Protein AF-A0A2G9RME3-F1 (afdb_monomer)

Nearest PDB structures (foldseek):
  4xib-assembly1_A  TM=1.002E+00  e=2.557E-41  Homo sapiens
  4xi6-assembly1_A  TM=1.002E+00  e=4.841E-41  Homo sapiens
  3dkm-assembly1_A  TM=9.065E-01  e=6.353E-05  Homo sapiens
  6ww3-assembly2_B  TM=9.507E-01  e=3.840E-04  Homo sapiens
  6ww4-assembly2_A  TM=9.466E-01  e=7.706E-04  Homo sapiens

Radius of gyration: 18.18 Å; Cα contacts (8 Å, |Δi|>4): 547; chains: 1; bounding box: 39×45×50 Å

Solvent-accessible surface area (backbone atoms only — not comparable to full-atom values): 11795 Å² total; per-residue (Å²): 137,82,80,82,76,82,79,76,73,80,79,84,55,40,4,20,29,28,29,76,24,90,60,55,80,67,86,54,68,56,72,38,94,39,21,31,25,21,27,41,45,66,86,46,92,43,33,34,31,32,39,21,23,68,59,46,68,51,76,42,42,64,48,104,45,38,33,55,37,82,74,41,36,22,18,45,41,44,52,36,78,98,38,50,13,76,82,82,60,43,67,48,26,51,17,38,39,36,32,41,71,80,48,87,94,38,34,29,29,51,68,43,54,78,62,65,52,71,68,44,76,50,31,31,26,44,26,66,48,83,88,46,74,73,43,81,45,77,25,59,71,82,49,91,82,80,68,79,42,53,83,42,62,72,27,46,29,28,72,23,92,58,55,84,64,84,55,61,51,74,40,93,81,34,46,27,34,27,68,40,70,35,52,72,39,96,66,18,38,70,4,16,36,34,32,44,22,77,85,72,37,68,53,77,37,38,46,10,40,83,18,32,35,25,52,17,30,69,128

Secondary structure (DSSP, 8-state):
-------------TT-EEEE-TT--STTTTSSTTB-EEEEEEEETTEEEEEETTS-EEEEE-SSS--EEEEE-GGGT-EETT---TTT--SSEES-EEEESSSTT-EE-HHHHHTT-S-TTS-EEEE-STTSPPEE---GGGS-----BSSSTT-EEEE-TT--STTTTSSTT--EEEEEEE-SBTTBTT-EEEEEETTS-EEEEEBSGGG-B-EEE--

Mean predicted aligned error: 4.52 Å

pLDDT: mean 94.1, std 12.73, range [30.0, 98.94]

InterPro domains:
  IPR000433 Zinc finger, ZZ-type [PF00569] (79-122)
  IPR000433 Zinc finger, ZZ-type [PS01357] (85-112)
  IPR000433 Zinc finger, ZZ-type [PS50135] (80-132)
  IPR000433 Zinc finger, ZZ-type [SM00291] (79-124)
  IPR010606 Mib-herc2 [PF06701] (15-71)
  IPR010606 Mib-herc2 [PF06701] (154-213)
  IPR010606 Mib-herc2 [PS51416] (6-74)
  IPR010606 Mib-herc2 [PS51416] (143-219)
  IPR037252 Mib/herc2 domain superfamily [SSF159034] (10-73)
  IPR037252 Mib/herc2 domain superfamily [SSF159034] (145-213)
  IPR042056 E3 ubiquitin-protein ligase MIB1/2, zinc finger, ZZ-type [cd02339] (83-127)
  IPR043145 Zinc finger, ZZ-type superfamily [G3DSA:3.30.60.90] (76-128)

Structure (mmCIF, N/CA/C/O backbone):
data_AF-A0A2G9RME3-F1
#
_entry.id   AF-A0A2G9RME3-F1
#
loop_
_atom_site.group_PDB
_atom_site.id
_atom_site.type_symbol
_atom_site.label_atom_id
_atom_site.label_alt_id
_atom_site.label_comp_id
_atom_site.label_asym_id
_atom_site.label_entity_id
_atom_site.label_seq_id
_atom_site.pdbx_PDB_ins_code
_atom_site.Cartn_x
_atom_site.Cartn_y
_atom_site.Cartn_z
_atom_site.occupancy
_atom_site.B_iso_or_equiv
_atom_site.auth_seq_id
_atom_site.auth_comp_id
_atom_site.auth_asym_id
_atom_site.auth_atom_id
_atom_site.pdbx_PDB_model_num
ATOM 1 N N . MET A 1 1 ? -9.800 32.422 27.719 1.00 33.59 1 MET A N 1
ATOM 2 C CA . MET A 1 1 ? -9.803 30.958 27.512 1.00 33.59 1 MET A CA 1
ATOM 3 C C . MET A 1 1 ? -9.856 30.693 26.014 1.00 33.59 1 MET A C 1
ATOM 5 O O . MET A 1 1 ? -10.938 30.653 25.446 1.00 33.59 1 MET A O 1
ATOM 9 N N . SER A 1 2 ? -8.704 30.634 25.346 1.00 30.00 2 SER A N 1
ATOM 10 C CA . SER A 1 2 ? -8.629 30.288 23.923 1.00 30.00 2 SER A CA 1
ATOM 11 C C . SER A 1 2 ? -8.527 28.770 23.795 1.00 30.00 2 SER A C 1
ATOM 13 O O . SER A 1 2 ? -7.585 28.150 24.283 1.00 30.00 2 SER A O 1
ATOM 15 N N . GLY A 1 3 ? -9.544 28.158 23.188 1.00 31.20 3 GLY A N 1
ATOM 16 C CA . GLY A 1 3 ? -9.548 26.730 22.896 1.00 31.20 3 GLY A CA 1
ATOM 17 C C . GLY A 1 3 ? -8.456 26.396 21.883 1.00 31.20 3 GLY A C 1
ATOM 18 O O . GLY A 1 3 ? -8.475 26.897 20.760 1.00 31.20 3 GLY A O 1
ATOM 19 N N . SER A 1 4 ? -7.513 25.547 22.288 1.00 30.27 4 SER A N 1
ATOM 20 C CA . SER A 1 4 ? -6.533 24.940 21.391 1.00 30.27 4 SER A CA 1
ATOM 21 C C . SER A 1 4 ? -7.274 24.055 20.386 1.00 30.27 4 SER A C 1
ATOM 23 O O . SER A 1 4 ? -7.785 22.987 20.730 1.00 30.27 4 SER A O 1
ATOM 25 N N . ARG A 1 5 ? -7.391 24.521 19.138 1.00 37.72 5 ARG A N 1
ATOM 26 C CA . ARG A 1 5 ? -7.779 23.666 18.014 1.00 37.72 5 ARG A CA 1
ATOM 27 C C . ARG A 1 5 ? -6.633 22.684 17.800 1.00 37.72 5 ARG A C 1
ATOM 29 O O . ARG A 1 5 ? -5.547 23.087 17.396 1.00 37.72 5 ARG A O 1
ATOM 36 N N . ASN A 1 6 ? -6.885 21.407 18.078 1.00 34.84 6 ASN A N 1
ATOM 37 C CA . ASN A 1 6 ? -5.982 20.310 17.746 1.00 34.84 6 ASN A CA 1
ATOM 38 C C . ASN A 1 6 ? -5.793 20.286 16.221 1.00 34.84 6 ASN A C 1
ATOM 40 O O . ASN A 1 6 ? -6.607 19.716 15.494 1.00 34.84 6 ASN A O 1
ATOM 44 N N . ASN A 1 7 ? -4.747 20.953 15.735 1.00 32.69 7 ASN A N 1
ATOM 45 C CA . ASN A 1 7 ? -4.375 20.962 14.330 1.00 32.69 7 ASN A CA 1
ATOM 46 C C . ASN A 1 7 ? -3.746 19.598 14.019 1.00 32.69 7 ASN A C 1
ATOM 48 O O . ASN A 1 7 ? -2.537 19.410 14.138 1.00 32.69 7 ASN A O 1
ATOM 52 N N . ARG A 1 8 ? -4.585 18.595 13.734 1.00 54.31 8 ARG A N 1
ATOM 53 C CA . ARG A 1 8 ? -4.121 17.277 13.289 1.00 54.31 8 ARG A CA 1
ATOM 54 C C . ARG A 1 8 ? -3.536 17.447 11.892 1.00 54.31 8 ARG A C 1
ATOM 56 O O . ARG A 1 8 ? -4.274 17.465 10.915 1.00 54.31 8 ARG A O 1
ATOM 63 N N . VAL A 1 9 ? -2.219 17.614 11.822 1.00 56.34 9 VAL A N 1
ATOM 64 C CA . VAL A 1 9 ? -1.479 17.648 10.559 1.00 56.34 9 VAL A CA 1
ATOM 65 C C . VAL A 1 9 ? -1.667 16.294 9.876 1.00 56.34 9 VAL A C 1
ATOM 67 O O . VAL A 1 9 ? -1.404 15.247 10.474 1.00 56.34 9 VAL A O 1
ATOM 70 N N . MET A 1 10 ? -2.187 16.308 8.649 1.00 62.75 10 MET A N 1
ATOM 71 C CA . MET A 1 10 ? -2.274 15.116 7.815 1.00 62.75 10 MET A CA 1
ATOM 72 C C . MET A 1 10 ? -0.849 14.620 7.563 1.00 62.75 10 MET A C 1
ATOM 74 O O . MET A 1 10 ? 0.000 15.377 7.106 1.00 62.75 10 MET A O 1
ATOM 78 N N . VAL A 1 11 ? -0.559 13.370 7.922 1.00 66.44 11 VAL A N 1
ATOM 79 C CA . VAL A 1 11 ? 0.752 12.782 7.631 1.00 66.44 11 VAL A CA 1
ATOM 80 C C . VAL A 1 11 ? 0.785 12.470 6.139 1.00 66.44 11 VAL A C 1
ATOM 82 O O . VAL A 1 11 ? 0.064 11.582 5.680 1.00 66.44 11 VAL A O 1
ATOM 85 N N . GLU A 1 12 ? 1.605 13.205 5.394 1.00 80.94 12 GLU A N 1
ATOM 86 C CA . GLU A 1 12 ? 1.877 12.962 3.976 1.00 80.94 12 GLU A CA 1
ATOM 87 C C . GLU A 1 12 ? 2.674 11.658 3.824 1.00 80.94 12 GLU A C 1
ATOM 89 O O . GLU A 1 12 ? 3.900 11.616 3.872 1.00 80.94 12 GLU A O 1
ATOM 94 N N . GLY A 1 13 ? 1.953 10.542 3.715 1.00 91.12 13 GLY A N 1
ATOM 95 C CA . GLY A 1 13 ? 2.521 9.195 3.648 1.00 91.12 13 GLY A CA 1
ATOM 96 C C . GLY A 1 13 ? 3.035 8.819 2.259 1.00 91.12 13 GLY A C 1
ATOM 97 O O . GLY A 1 13 ? 2.517 7.870 1.667 1.00 91.12 13 GLY A O 1
ATOM 98 N N . VAL A 1 14 ? 4.028 9.543 1.732 1.00 97.56 14 VAL A N 1
ATOM 99 C CA . VAL A 1 14 ? 4.702 9.174 0.474 1.00 97.56 14 VAL A CA 1
ATOM 100 C C . VAL A 1 14 ? 5.245 7.747 0.575 1.00 97.56 14 VAL A C 1
ATOM 102 O O . VAL A 1 14 ? 5.863 7.369 1.570 1.00 97.56 14 VAL A O 1
ATOM 105 N N . GLY A 1 15 ? 4.959 6.935 -0.443 1.00 98.00 15 GLY A N 1
ATOM 106 C CA . GLY A 1 15 ? 5.278 5.511 -0.477 1.00 98.00 15 GLY A CA 1
ATOM 107 C C . GLY A 1 15 ? 4.168 4.576 -0.002 1.00 98.00 15 GLY A C 1
ATOM 108 O O . GLY A 1 15 ? 4.270 3.366 -0.208 1.00 98.00 15 GLY A O 1
ATOM 109 N N . ALA A 1 16 ? 3.083 5.096 0.583 1.00 98.38 16 ALA A N 1
ATOM 110 C CA . ALA A 1 16 ? 1.971 4.261 1.025 1.00 98.38 16 ALA A CA 1
ATOM 111 C C . ALA A 1 16 ? 1.389 3.449 -0.141 1.00 98.38 16 ALA A C 1
ATOM 113 O O . ALA A 1 16 ? 1.173 3.960 -1.243 1.00 98.38 16 ALA A O 1
ATOM 114 N N . ARG A 1 17 ? 1.093 2.176 0.123 1.00 98.56 17 ARG A N 1
ATOM 115 C CA . ARG A 1 17 ? 0.440 1.270 -0.822 1.00 98.56 17 ARG A CA 1
ATOM 116 C C . ARG A 1 17 ? -1.064 1.411 -0.654 1.00 98.56 17 ARG A C 1
ATOM 118 O O . ARG A 1 17 ? -1.591 1.250 0.450 1.00 98.56 17 ARG A O 1
ATOM 125 N N . VAL A 1 18 ? -1.758 1.736 -1.737 1.00 98.56 18 VAL A N 1
ATOM 126 C CA . VAL A 1 18 ? -3.170 2.140 -1.722 1.00 98.56 18 VAL A CA 1
ATOM 127 C C . VAL A 1 18 ? -4.015 1.319 -2.685 1.00 98.56 18 VAL A C 1
ATOM 129 O O . VAL A 1 18 ? -3.509 0.745 -3.642 1.00 98.56 18 VAL A O 1
ATOM 132 N N . ALA A 1 19 ? -5.317 1.282 -2.427 1.00 98.44 19 ALA A N 1
ATOM 133 C CA . ALA A 1 19 ? -6.342 0.751 -3.321 1.00 98.44 19 ALA A CA 1
ATOM 134 C C . ALA A 1 19 ? -7.517 1.738 -3.407 1.00 98.44 19 ALA A C 1
ATOM 136 O O . ALA A 1 19 ? -7.595 2.680 -2.613 1.00 98.44 19 ALA A O 1
ATOM 137 N N . ARG A 1 20 ? -8.460 1.512 -4.333 1.00 98.50 20 ARG A N 1
ATOM 138 C CA . ARG A 1 20 ? -9.651 2.367 -4.471 1.00 98.50 20 ARG A CA 1
ATOM 139 C C . ARG A 1 20 ? -10.440 2.536 -3.159 1.00 98.50 20 ARG A C 1
ATOM 141 O O . ARG A 1 20 ? -10.694 1.588 -2.402 1.00 98.50 20 ARG A O 1
ATOM 148 N N . GLY A 1 21 ? -10.836 3.774 -2.906 1.00 97.81 21 GLY A N 1
ATOM 149 C CA . GLY A 1 21 ? -11.558 4.230 -1.728 1.00 97.81 21 GLY A CA 1
ATOM 150 C C . GLY A 1 21 ? -13.080 4.192 -1.867 1.00 97.81 21 GLY A C 1
ATOM 151 O O . GLY A 1 21 ? -13.603 3.673 -2.854 1.00 97.81 21 GLY A O 1
ATOM 152 N N . PRO A 1 22 ? -13.805 4.669 -0.839 1.00 97.38 22 PRO A N 1
ATOM 153 C CA . PRO A 1 22 ? -15.268 4.698 -0.832 1.00 97.38 22 PRO A CA 1
ATOM 154 C C . PRO A 1 22 ? -15.872 5.618 -1.899 1.00 97.38 22 PRO A C 1
ATOM 156 O O . PRO A 1 22 ? -16.899 5.256 -2.465 1.00 97.38 22 PRO A O 1
ATOM 159 N N . ASP A 1 23 ? -15.229 6.747 -2.205 1.00 98.38 23 ASP A N 1
ATOM 160 C CA . ASP A 1 23 ? -15.793 7.778 -3.090 1.00 98.38 23 ASP A CA 1
ATOM 161 C C . ASP A 1 23 ? -15.270 7.679 -4.534 1.00 98.38 23 ASP A C 1
ATOM 163 O O . ASP A 1 23 ? -15.424 8.613 -5.331 1.00 98.38 23 ASP A O 1
ATOM 167 N N . TRP A 1 24 ? -14.652 6.536 -4.866 1.00 98.44 24 TRP A N 1
ATOM 168 C CA . TRP A 1 24 ? -14.049 6.257 -6.165 1.00 98.44 24 TRP A CA 1
ATOM 169 C C . TRP A 1 24 ? -15.070 6.351 -7.298 1.00 98.44 24 TRP A C 1
ATOM 171 O O . TRP A 1 24 ? -16.061 5.618 -7.331 1.00 98.44 24 TRP A O 1
ATOM 181 N N . LYS A 1 25 ? -14.759 7.180 -8.296 1.00 98.31 25 LYS A N 1
ATOM 182 C CA . LYS A 1 25 ? -15.587 7.373 -9.500 1.00 98.31 25 LYS A CA 1
ATOM 183 C C . LYS A 1 25 ? -14.814 7.248 -10.817 1.00 98.31 25 LYS A C 1
ATOM 185 O O . LYS A 1 25 ? -15.330 7.594 -11.873 1.00 98.31 25 LYS A O 1
ATOM 190 N N . TRP A 1 26 ? -13.587 6.732 -10.773 1.00 98.00 26 TRP A N 1
ATOM 191 C CA . TRP A 1 26 ? -12.625 6.784 -11.885 1.00 98.00 26 TRP A CA 1
ATOM 192 C C . TRP A 1 26 ? -12.552 5.480 -12.696 1.00 98.00 26 TRP A C 1
ATOM 194 O O . TRP A 1 26 ? -11.502 5.082 -13.202 1.00 98.00 26 TRP A O 1
ATOM 204 N N . GLY A 1 27 ? -13.674 4.761 -12.795 1.00 97.88 27 GLY A N 1
ATOM 205 C CA . GLY A 1 27 ? -13.777 3.529 -13.578 1.00 97.88 27 GLY A CA 1
ATOM 206 C C . GLY A 1 27 ? -12.739 2.470 -13.181 1.00 97.88 27 GLY A C 1
ATOM 207 O O . GLY A 1 27 ? -12.715 2.011 -12.032 1.00 97.88 27 GLY A O 1
ATOM 208 N N . LYS A 1 28 ? -11.907 2.062 -14.147 1.00 97.81 28 LYS A N 1
ATOM 209 C CA . LYS A 1 28 ? -10.839 1.056 -13.999 1.00 97.81 28 LYS A CA 1
ATOM 210 C C . LYS A 1 28 ? -9.427 1.640 -14.158 1.00 97.81 28 LYS A C 1
ATOM 212 O O . LYS A 1 28 ? -8.531 0.907 -14.558 1.00 97.81 28 LYS A O 1
ATOM 217 N N . GLN A 1 29 ? -9.209 2.924 -13.863 1.00 97.69 29 GLN A N 1
ATOM 218 C CA . GLN A 1 29 ? -7.855 3.507 -13.907 1.00 97.69 29 GLN A CA 1
ATOM 219 C C . GLN A 1 29 ? -6.850 2.744 -13.023 1.00 97.69 29 GLN A C 1
ATOM 221 O O . GLN A 1 29 ? -5.717 2.504 -13.426 1.00 97.69 29 GLN A O 1
ATOM 226 N N . ASP A 1 30 ? -7.298 2.265 -11.863 1.00 97.88 30 ASP A N 1
ATOM 227 C CA . ASP A 1 30 ? -6.522 1.406 -10.962 1.00 97.88 30 ASP A CA 1
ATOM 228 C C . ASP A 1 30 ? -6.340 -0.038 -11.471 1.00 97.88 30 ASP A C 1
ATOM 230 O O . ASP A 1 30 ? -5.573 -0.797 -10.897 1.00 97.88 30 ASP A O 1
ATOM 234 N N . GLY A 1 31 ? -7.029 -0.451 -12.539 1.00 97.06 31 GLY A N 1
ATOM 235 C CA . GLY A 1 31 ? -7.088 -1.840 -13.015 1.00 97.06 31 GLY A CA 1
ATOM 236 C C . GLY A 1 31 ? -8.268 -2.655 -12.466 1.00 97.06 31 GLY A C 1
ATOM 237 O O . GLY A 1 31 ? -8.449 -3.812 -12.847 1.00 97.06 31 GLY A O 1
ATOM 238 N N . GLY A 1 32 ? -9.123 -2.069 -11.620 1.00 96.81 32 GLY A N 1
ATOM 239 C CA . GLY A 1 32 ? -10.276 -2.739 -11.005 1.00 96.81 32 GLY A CA 1
ATOM 240 C C . GLY A 1 32 ? -10.106 -3.004 -9.506 1.00 96.81 32 GLY A C 1
ATOM 241 O O . GLY A 1 32 ? -9.001 -2.969 -8.975 1.00 96.81 32 GLY A O 1
ATOM 242 N N . GLU A 1 33 ? -11.205 -3.323 -8.815 1.00 96.50 33 GLU A N 1
ATOM 243 C CA . GLU A 1 33 ? -11.211 -3.492 -7.354 1.00 96.50 33 GLU A CA 1
ATOM 244 C C . GLU A 1 33 ? -10.149 -4.491 -6.850 1.00 96.50 33 GLU A C 1
ATOM 246 O O . GLU A 1 33 ? -9.977 -5.599 -7.372 1.00 96.50 33 GLU A O 1
ATOM 251 N N . GLY A 1 34 ? -9.428 -4.066 -5.810 1.00 94.38 34 GLY A N 1
ATOM 252 C CA . GLY A 1 34 ? -8.314 -4.799 -5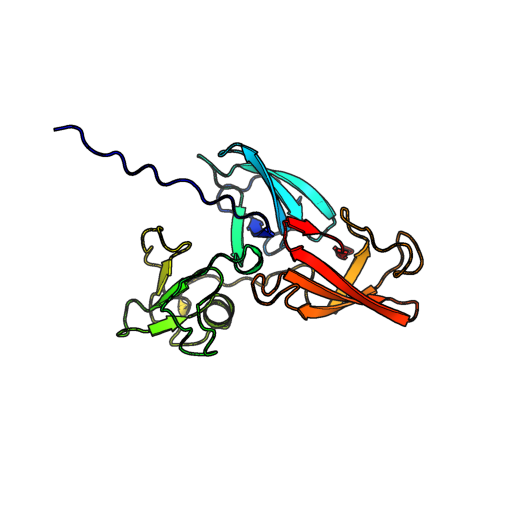.214 1.00 94.38 34 GLY A CA 1
ATOM 253 C C . GLY A 1 34 ? -6.961 -4.542 -5.879 1.00 94.38 34 GLY A C 1
ATOM 254 O O . GLY A 1 34 ? -5.957 -5.000 -5.341 1.00 94.38 34 GLY A O 1
ATOM 255 N N . HIS A 1 35 ? -6.892 -3.824 -7.004 1.00 98.31 35 HIS A N 1
ATOM 256 C CA . HIS A 1 35 ? -5.600 -3.422 -7.551 1.00 98.31 35 HIS A CA 1
ATOM 257 C C . HIS A 1 35 ? -4.920 -2.357 -6.689 1.00 98.31 35 HIS A C 1
ATOM 259 O O . HIS A 1 35 ? -5.584 -1.534 -6.053 1.00 98.31 35 HIS A O 1
ATOM 265 N N . VAL A 1 36 ? -3.592 -2.435 -6.640 1.00 98.56 36 VAL A N 1
ATOM 266 C CA . VAL A 1 36 ? -2.750 -1.643 -5.745 1.00 98.56 36 VAL A CA 1
ATOM 267 C C . VAL A 1 36 ? -1.964 -0.595 -6.530 1.00 98.56 36 VAL A C 1
ATOM 269 O O . VAL A 1 36 ? -1.609 -0.802 -7.691 1.00 98.56 36 VAL A O 1
ATOM 272 N N . GLY A 1 37 ? -1.709 0.541 -5.890 1.00 98.62 37 GLY A N 1
ATOM 273 C CA . GLY A 1 37 ? -0.806 1.584 -6.363 1.00 98.62 37 GLY A CA 1
ATOM 274 C C . GLY A 1 37 ? 0.066 2.131 -5.240 1.00 98.62 37 GLY A C 1
ATOM 275 O O . GLY A 1 37 ? -0.106 1.779 -4.072 1.00 98.62 37 GLY A O 1
ATOM 276 N N . THR A 1 38 ? 1.000 3.001 -5.604 1.00 98.75 38 THR A N 1
ATOM 277 C CA . THR A 1 38 ? 1.905 3.715 -4.697 1.00 98.75 38 THR A CA 1
ATOM 278 C C . THR A 1 38 ? 1.552 5.195 -4.671 1.00 98.75 38 THR A C 1
ATOM 280 O O . THR A 1 38 ? 1.450 5.819 -5.727 1.00 98.75 38 THR A O 1
ATOM 283 N N . VAL A 1 39 ? 1.427 5.775 -3.476 1.00 98.56 39 VAL A N 1
ATOM 284 C CA . VAL A 1 39 ? 1.405 7.233 -3.298 1.00 98.56 39 VAL A CA 1
ATOM 285 C C . VAL A 1 39 ? 2.777 7.795 -3.659 1.00 98.56 39 VAL A C 1
ATOM 287 O O . VAL A 1 39 ? 3.757 7.520 -2.967 1.00 98.56 39 VAL A O 1
ATOM 290 N N . ARG A 1 40 ? 2.838 8.570 -4.741 1.00 98.06 40 ARG A N 1
ATOM 291 C CA . ARG A 1 40 ? 4.072 9.167 -5.264 1.00 98.06 40 ARG A CA 1
ATOM 292 C C . ARG A 1 40 ? 4.400 10.487 -4.574 1.00 98.06 40 ARG A C 1
ATOM 294 O O . ARG A 1 40 ? 5.528 10.694 -4.150 1.00 98.06 40 ARG A O 1
ATOM 301 N N . SER A 1 41 ? 3.418 11.374 -4.493 1.00 97.44 41 SER A N 1
ATOM 302 C CA . SER A 1 41 ? 3.564 12.736 -3.979 1.00 97.44 41 SER A CA 1
ATOM 303 C C . SER A 1 41 ? 2.197 13.304 -3.606 1.00 97.44 41 SER A C 1
ATOM 305 O O . SER A 1 41 ? 1.160 12.732 -3.951 1.00 97.44 41 SER A O 1
ATOM 307 N N . PHE A 1 42 ? 2.198 14.432 -2.903 1.00 97.06 42 PHE A N 1
ATOM 308 C CA . PHE A 1 42 ? 1.010 15.239 -2.644 1.00 97.06 42 PHE A CA 1
ATOM 309 C C . PHE A 1 42 ? 1.170 16.563 -3.392 1.00 97.06 42 PHE A C 1
ATOM 311 O O . PHE A 1 42 ? 2.176 17.242 -3.211 1.00 97.06 42 PHE A O 1
ATOM 318 N N . GLU A 1 43 ? 0.202 16.907 -4.241 1.00 95.88 43 GLU A N 1
ATOM 319 C CA . GLU A 1 43 ? 0.158 18.228 -4.892 1.00 95.88 43 GLU A CA 1
ATOM 320 C C . GLU A 1 43 ? -0.370 19.281 -3.908 1.00 95.88 43 GLU A C 1
ATOM 322 O O . GLU A 1 43 ? 0.005 20.451 -3.945 1.00 95.88 43 GLU A O 1
ATOM 327 N N . SER A 1 44 ? -1.244 18.852 -2.993 1.00 95.88 44 SER A N 1
ATOM 328 C CA . SER A 1 44 ? -1.772 19.655 -1.894 1.00 95.88 44 SER A CA 1
ATOM 329 C C . SER A 1 44 ? -2.294 18.743 -0.771 1.00 95.88 44 SER A C 1
ATOM 331 O O . SER A 1 44 ? -2.405 17.530 -0.961 1.00 95.88 44 SER A O 1
ATOM 333 N N . PRO A 1 45 ? -2.719 19.295 0.381 1.00 94.19 45 PRO A N 1
ATOM 334 C CA . PRO A 1 45 ? -3.415 18.521 1.414 1.00 94.19 45 PRO A CA 1
ATOM 335 C C . PRO A 1 45 ? -4.749 17.892 0.965 1.00 94.19 45 PRO A C 1
ATOM 337 O O . PRO A 1 45 ? -5.345 17.128 1.723 1.00 94.19 45 PRO A O 1
ATOM 340 N N . GLU A 1 46 ? -5.250 18.224 -0.230 1.00 95.88 46 GLU A N 1
ATOM 341 C CA . GLU A 1 46 ? -6.527 17.735 -0.765 1.00 95.88 46 GLU A CA 1
ATOM 342 C C . GLU A 1 46 ? -6.368 16.843 -2.007 1.00 95.88 46 GLU A C 1
ATOM 344 O O . GLU A 1 46 ? -7.318 16.150 -2.395 1.00 95.88 46 GLU A O 1
ATOM 349 N N . GLU A 1 47 ? -5.168 16.811 -2.598 1.00 97.00 47 GLU A N 1
ATOM 350 C CA . GLU A 1 47 ? -4.866 16.124 -3.852 1.00 97.00 47 GLU A CA 1
ATOM 351 C C . GLU A 1 47 ? -3.552 15.333 -3.770 1.00 97.00 47 GLU A C 1
ATOM 353 O O . GLU A 1 47 ? -2.489 15.861 -3.438 1.00 97.00 47 GLU A O 1
ATOM 358 N N . VAL A 1 48 ? -3.628 14.046 -4.109 1.00 98.19 48 VAL A N 1
ATOM 359 C CA . VAL A 1 48 ? -2.511 13.096 -4.034 1.00 98.19 48 VAL A CA 1
ATOM 360 C C . VAL A 1 48 ? -2.260 12.428 -5.382 1.00 98.19 48 VAL A C 1
ATOM 362 O O . VAL A 1 48 ? -3.202 12.013 -6.058 1.00 98.19 48 VAL A O 1
ATOM 365 N N . VAL A 1 49 ? -0.990 12.273 -5.751 1.00 98.38 49 VAL A N 1
ATOM 366 C CA . VAL A 1 49 ? -0.561 11.572 -6.967 1.00 98.38 49 VAL A CA 1
ATOM 367 C C . VAL A 1 49 ? -0.311 10.105 -6.647 1.00 98.38 49 VAL A C 1
ATOM 369 O O . VAL A 1 49 ? 0.451 9.769 -5.735 1.00 98.38 49 VAL A O 1
ATOM 372 N N . VAL A 1 50 ? -0.916 9.210 -7.425 1.00 98.62 50 VAL A N 1
ATOM 373 C CA . VAL A 1 50 ? -0.710 7.761 -7.318 1.00 98.62 50 VAL A CA 1
ATOM 374 C C . VAL A 1 50 ? -0.187 7.211 -8.633 1.00 98.62 50 VAL A C 1
ATOM 376 O O . VAL A 1 50 ? -0.728 7.504 -9.698 1.00 98.62 50 VAL A O 1
ATOM 379 N N . VAL A 1 51 ? 0.829 6.357 -8.539 1.00 98.62 51 VAL A N 1
ATOM 380 C CA . VAL A 1 51 ? 1.257 5.479 -9.631 1.00 98.62 51 VAL A CA 1
ATOM 381 C C . VAL A 1 51 ? 0.714 4.085 -9.340 1.00 98.62 51 VAL A C 1
ATOM 383 O O . VAL A 1 51 ? 1.155 3.413 -8.405 1.00 98.62 51 VAL A O 1
ATOM 386 N N . TRP A 1 52 ? -0.281 3.659 -10.111 1.00 98.62 52 TRP A N 1
ATOM 387 C CA . TRP A 1 52 ? -0.845 2.317 -10.028 1.00 98.62 52 TRP A CA 1
ATOM 388 C C . TRP A 1 52 ? 0.149 1.281 -10.528 1.00 98.62 52 TRP A C 1
ATOM 390 O O . TRP A 1 52 ? 0.945 1.535 -11.431 1.00 98.62 52 TRP A O 1
ATOM 400 N N . ASP A 1 53 ? 0.055 0.068 -9.992 1.00 98.44 53 ASP A N 1
ATOM 401 C CA . ASP A 1 53 ? 0.960 -1.016 -10.362 1.00 98.44 53 ASP A CA 1
ATOM 402 C C . ASP A 1 53 ? 0.872 -1.374 -11.853 1.00 98.44 53 ASP A C 1
ATOM 404 O O . ASP A 1 53 ? 1.826 -1.917 -12.392 1.00 98.44 53 ASP A O 1
ATOM 408 N N . ASN A 1 54 ? -0.232 -1.056 -12.537 1.00 96.94 54 ASN A N 1
ATOM 409 C CA . ASN A 1 54 ? -0.384 -1.222 -13.988 1.00 96.94 54 ASN A CA 1
ATOM 410 C C . ASN A 1 54 ? 0.355 -0.150 -14.827 1.00 96.94 54 ASN A C 1
ATOM 412 O O . ASN A 1 54 ? 0.278 -0.184 -16.051 1.00 96.94 54 ASN A O 1
ATOM 416 N N . GLY A 1 55 ? 1.035 0.805 -14.183 1.00 96.12 55 GLY A N 1
ATOM 417 C CA . GLY A 1 55 ? 1.762 1.912 -14.813 1.00 96.12 55 GLY A CA 1
ATOM 418 C C . GLY A 1 55 ? 0.964 3.213 -14.962 1.00 96.12 55 GLY A C 1
ATOM 419 O O . GLY A 1 55 ? 1.551 4.244 -15.277 1.00 96.12 55 GLY A O 1
ATOM 420 N N . THR A 1 56 ? -0.348 3.207 -14.712 1.00 97.69 56 THR A N 1
ATOM 421 C CA . THR A 1 56 ? -1.187 4.415 -14.784 1.00 97.69 56 THR A CA 1
ATOM 422 C C . THR A 1 56 ? -0.827 5.369 -13.649 1.00 97.69 56 THR A C 1
ATOM 424 O O . THR A 1 56 ? -0.927 4.997 -12.482 1.00 97.69 56 THR A O 1
ATOM 427 N N . ALA A 1 57 ? -0.469 6.610 -13.975 1.00 97.81 57 ALA A N 1
ATOM 428 C CA . ALA A 1 57 ? -0.275 7.684 -13.005 1.00 97.81 57 ALA A CA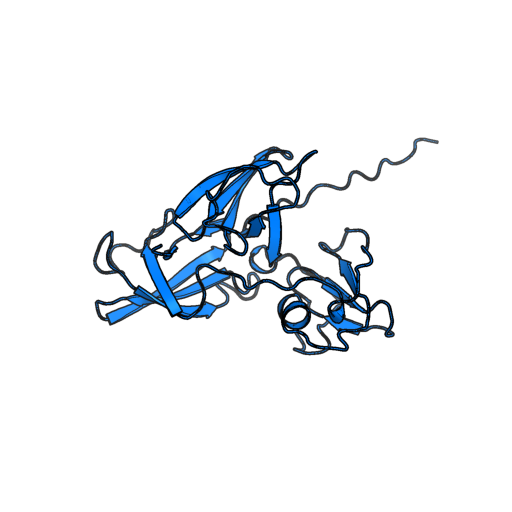 1
ATOM 429 C C . ALA A 1 57 ? -1.433 8.686 -13.088 1.00 97.81 57 ALA A C 1
ATOM 431 O O . ALA A 1 57 ? -1.825 9.080 -14.188 1.00 97.81 57 ALA A O 1
ATOM 432 N N . ALA A 1 58 ? -1.997 9.073 -11.946 1.00 98.38 58 ALA A N 1
ATOM 433 C CA . ALA A 1 58 ? -3.108 10.021 -11.881 1.00 98.38 58 ALA A CA 1
ATOM 434 C C . ALA A 1 58 ? -3.238 10.660 -10.491 1.00 98.38 58 ALA A C 1
ATOM 436 O O . ALA A 1 58 ? -2.723 10.135 -9.499 1.00 98.38 58 ALA A O 1
ATOM 437 N N . ASN A 1 59 ? -3.979 11.766 -10.434 1.00 98.25 59 ASN A N 1
ATOM 438 C CA . ASN A 1 59 ? -4.282 12.484 -9.201 1.00 98.25 59 ASN A CA 1
ATOM 439 C C . ASN A 1 59 ? -5.638 12.058 -8.631 1.00 98.25 59 ASN A C 1
ATOM 441 O O . ASN A 1 59 ? -6.576 11.759 -9.376 1.00 98.25 59 ASN A O 1
ATOM 445 N N . TYR A 1 60 ? -5.753 12.067 -7.305 1.00 98.50 60 TYR A N 1
ATOM 446 C CA . TYR A 1 60 ? -6.935 11.615 -6.578 1.00 98.50 60 TYR A CA 1
ATOM 447 C C . TYR A 1 60 ? -7.253 12.512 -5.383 1.00 98.50 60 TYR A C 1
ATOM 449 O O . TYR A 1 60 ? -6.365 13.126 -4.792 1.00 98.50 60 TYR A O 1
ATOM 457 N N . ARG A 1 61 ? -8.533 12.549 -4.995 1.00 98.19 61 ARG A N 1
ATOM 458 C CA . ARG A 1 61 ? -9.007 13.346 -3.857 1.00 98.19 61 ARG A CA 1
ATOM 459 C C . ARG A 1 61 ? -8.687 12.644 -2.540 1.00 98.19 61 ARG A C 1
ATOM 461 O O . ARG A 1 61 ? -8.975 11.451 -2.378 1.00 98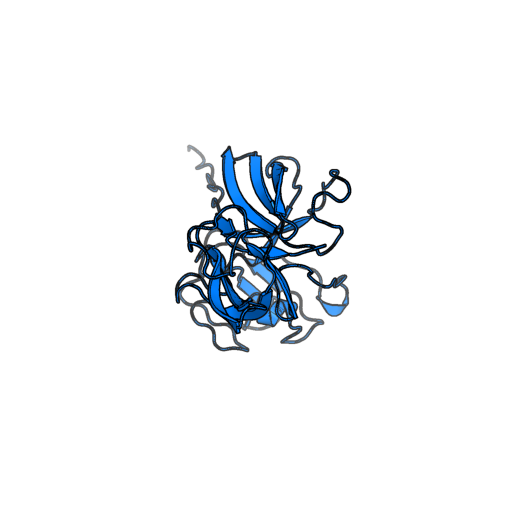.19 61 ARG A O 1
ATOM 468 N N . CYS A 1 62 ? -8.127 13.392 -1.594 1.00 96.31 62 CYS A N 1
ATOM 469 C CA . CYS A 1 62 ? -7.826 12.917 -0.241 1.00 96.31 62 CYS A CA 1
ATOM 470 C C . CYS A 1 62 ? -8.379 13.827 0.874 1.00 96.31 62 CYS A C 1
ATOM 472 O O . CYS A 1 62 ? -8.095 13.589 2.048 1.00 96.31 62 CYS A O 1
ATOM 474 N N . SER A 1 63 ? -9.226 14.801 0.522 1.00 95.75 63 SER A N 1
ATOM 475 C CA . SER A 1 63 ? -9.996 15.643 1.444 1.00 95.75 63 SER A CA 1
ATOM 476 C C . SER A 1 63 ? -11.428 15.833 0.935 1.00 95.75 63 SER A C 1
ATOM 478 O O . SER A 1 63 ? -11.662 15.939 -0.270 1.00 95.75 63 SER A O 1
ATOM 480 N N . GLY A 1 64 ? -12.405 15.838 1.848 1.00 95.75 64 GLY A N 1
ATOM 481 C CA . GLY A 1 64 ? -13.841 15.919 1.543 1.00 95.75 64 GLY A CA 1
ATOM 482 C C . GLY A 1 64 ? -14.411 14.640 0.915 1.00 95.75 64 GLY A C 1
ATOM 483 O O . GLY A 1 64 ? -15.328 14.042 1.470 1.00 95.75 64 GLY A O 1
ATOM 484 N N . ALA A 1 65 ? -13.837 14.201 -0.205 1.00 97.06 65 ALA A N 1
ATOM 485 C CA . ALA A 1 65 ? -14.050 12.891 -0.808 1.00 97.06 65 ALA A CA 1
ATOM 486 C C . ALA A 1 65 ? -12.744 12.090 -0.774 1.00 97.06 65 ALA A C 1
ATOM 488 O O . ALA A 1 65 ? -11.669 12.623 -1.048 1.00 97.06 65 ALA A O 1
ATOM 489 N N . TYR A 1 66 ? -12.845 10.800 -0.469 1.00 97.31 66 TYR A N 1
ATOM 490 C CA . TYR A 1 66 ? -11.701 9.916 -0.298 1.00 97.31 66 TYR A CA 1
ATOM 491 C C . TYR A 1 66 ? -11.696 8.849 -1.391 1.00 97.31 66 TYR A C 1
ATOM 493 O O . TYR A 1 66 ? -12.344 7.803 -1.296 1.00 97.31 66 TYR A O 1
ATOM 501 N N . ASP A 1 67 ? -10.924 9.111 -2.444 1.00 98.50 67 ASP A N 1
ATOM 502 C CA . ASP A 1 67 ? -10.787 8.205 -3.587 1.00 98.50 67 ASP A CA 1
ATOM 503 C C . ASP A 1 67 ? -9.906 6.987 -3.284 1.00 98.50 67 ASP A C 1
ATOM 505 O O . ASP A 1 67 ? -9.880 6.043 -4.070 1.00 98.50 67 ASP A O 1
ATOM 509 N N . LEU A 1 68 ? -9.199 6.966 -2.151 1.00 98.25 68 LEU A N 1
ATOM 510 C CA . LEU A 1 68 ? -8.205 5.945 -1.820 1.00 98.25 68 LEU A CA 1
ATOM 511 C C . LEU A 1 68 ? -8.407 5.367 -0.414 1.00 98.25 68 LEU A C 1
ATOM 513 O O . LEU A 1 68 ? -8.958 6.001 0.487 1.00 98.25 68 LEU A O 1
ATOM 517 N N . ARG A 1 69 ? -7.912 4.146 -0.215 1.00 97.00 69 ARG A N 1
ATOM 518 C CA . ARG A 1 69 ? -7.707 3.501 1.088 1.00 97.00 69 ARG A CA 1
ATOM 519 C C . ARG A 1 69 ? -6.259 3.046 1.191 1.00 97.00 69 ARG A C 1
ATOM 521 O O . ARG A 1 69 ? -5.730 2.473 0.243 1.00 97.00 69 ARG A O 1
ATOM 528 N N . ILE A 1 70 ? -5.654 3.242 2.359 1.00 97.44 70 ILE A N 1
ATOM 529 C CA . ILE A 1 70 ? -4.330 2.696 2.669 1.00 97.44 70 ILE A CA 1
ATOM 530 C C . ILE A 1 70 ? -4.467 1.185 2.870 1.00 97.44 70 ILE A C 1
ATOM 532 O O . ILE A 1 70 ? -5.213 0.743 3.746 1.00 97.44 70 ILE A O 1
ATOM 536 N N . LEU A 1 71 ? -3.756 0.415 2.047 1.00 97.44 71 LEU A N 1
ATOM 537 C CA . LEU A 1 71 ? -3.575 -1.026 2.209 1.00 97.44 71 LEU A CA 1
ATOM 538 C C . LEU A 1 71 ? -2.398 -1.306 3.146 1.00 97.44 71 LEU A C 1
ATOM 540 O O . LEU A 1 71 ? -2.536 -2.088 4.082 1.00 97.44 71 LEU A O 1
ATOM 544 N N . ASP A 1 72 ? -1.263 -0.646 2.906 1.00 98.19 72 ASP A N 1
ATOM 545 C CA . ASP A 1 72 ? -0.081 -0.732 3.759 1.00 98.19 72 ASP A CA 1
ATOM 546 C C . ASP A 1 72 ? 0.672 0.605 3.780 1.00 98.19 72 ASP A C 1
ATOM 548 O O . ASP A 1 72 ? 1.002 1.160 2.734 1.00 98.19 72 ASP A O 1
ATOM 552 N N . SER A 1 73 ? 0.939 1.132 4.974 1.00 98.00 73 SER A N 1
ATOM 553 C CA . SER A 1 73 ? 1.770 2.325 5.179 1.00 98.00 73 SER A CA 1
ATOM 554 C C . SER A 1 73 ? 3.175 1.989 5.668 1.00 98.00 73 SER A C 1
ATOM 556 O O . SER A 1 73 ? 3.969 2.897 5.882 1.00 98.00 73 SER A O 1
ATOM 558 N N . ALA A 1 74 ? 3.515 0.710 5.843 1.00 97.81 74 ALA A N 1
ATOM 559 C CA . ALA A 1 74 ? 4.844 0.326 6.296 1.00 97.81 74 ALA A CA 1
ATOM 560 C C . ALA A 1 74 ? 5.984 0.848 5.385 1.00 97.81 74 ALA A C 1
ATOM 562 O O . ALA A 1 74 ? 6.981 1.319 5.936 1.00 97.81 74 ALA A O 1
ATOM 563 N N . PRO A 1 75 ? 5.824 0.935 4.043 1.00 98.25 75 PRO A N 1
ATOM 564 C CA . PRO A 1 75 ? 6.832 1.551 3.173 1.00 98.25 75 PRO A CA 1
ATOM 565 C C . PRO A 1 75 ? 7.132 3.029 3.464 1.00 98.25 75 PRO A C 1
ATOM 567 O O . PRO A 1 75 ? 8.213 3.503 3.122 1.00 98.25 75 PRO A O 1
ATOM 570 N N . THR A 1 76 ? 6.231 3.766 4.123 1.00 97.75 76 THR A N 1
ATOM 571 C CA . THR A 1 76 ? 6.487 5.168 4.507 1.00 97.75 76 THR A CA 1
ATOM 572 C C . THR A 1 76 ? 7.396 5.279 5.737 1.00 97.75 76 THR A C 1
ATOM 574 O O . THR A 1 76 ? 7.745 6.382 6.146 1.00 97.75 76 THR A O 1
ATOM 577 N N . GLY A 1 77 ? 7.691 4.158 6.405 1.00 96.31 77 GLY A N 1
ATOM 578 C CA . GLY A 1 77 ? 8.457 4.105 7.650 1.00 96.31 77 GLY A CA 1
ATOM 579 C C . GLY A 1 77 ? 7.727 4.619 8.893 1.00 96.31 77 GLY A C 1
ATOM 580 O O . GLY A 1 77 ? 8.331 4.705 9.965 1.00 96.31 77 GLY A O 1
ATOM 581 N N . VAL A 1 78 ? 6.426 4.935 8.798 1.00 96.38 78 VAL A N 1
ATOM 582 C CA . VAL A 1 78 ? 5.623 5.269 9.984 1.00 96.38 78 VAL A CA 1
ATOM 583 C C . VAL A 1 78 ? 5.619 4.079 10.940 1.00 96.38 78 VAL A C 1
ATOM 585 O O . VAL A 1 78 ? 5.437 2.938 10.522 1.00 96.38 78 VAL A O 1
ATOM 588 N N . LYS A 1 79 ? 5.829 4.325 12.231 1.00 97.50 79 LYS A N 1
ATOM 589 C CA . LYS A 1 79 ? 5.958 3.262 13.231 1.00 97.50 79 LYS A CA 1
ATOM 590 C C . LYS A 1 79 ? 5.370 3.666 14.572 1.00 97.50 79 LYS A C 1
ATOM 592 O O . LYS A 1 79 ? 5.255 4.848 14.887 1.00 97.50 79 LYS A O 1
ATOM 597 N N . HIS A 1 80 ? 5.030 2.664 15.371 1.00 98.06 80 HIS A N 1
ATOM 598 C CA . HIS A 1 80 ? 4.505 2.820 16.721 1.00 98.06 80 HIS A CA 1
ATOM 599 C C . HIS A 1 80 ? 5.536 2.315 17.737 1.00 98.06 80 HIS A C 1
ATOM 601 O O . HIS A 1 80 ? 5.531 1.138 18.106 1.00 98.06 80 HIS A O 1
ATOM 607 N N . ASP A 1 81 ? 6.437 3.193 18.183 1.00 98.00 81 ASP A N 1
ATOM 608 C CA . ASP A 1 81 ? 7.438 2.844 19.196 1.00 98.00 81 ASP A CA 1
ATOM 609 C C . ASP A 1 81 ? 6.779 2.347 20.499 1.00 98.00 81 ASP A C 1
ATOM 611 O O . ASP A 1 81 ? 5.666 2.741 20.855 1.00 98.00 81 ASP A O 1
ATOM 615 N N . GLY A 1 82 ? 7.446 1.419 21.191 1.00 97.62 82 GLY A N 1
ATOM 616 C CA . GLY A 1 82 ? 6.912 0.784 22.403 1.00 97.62 82 GLY A CA 1
A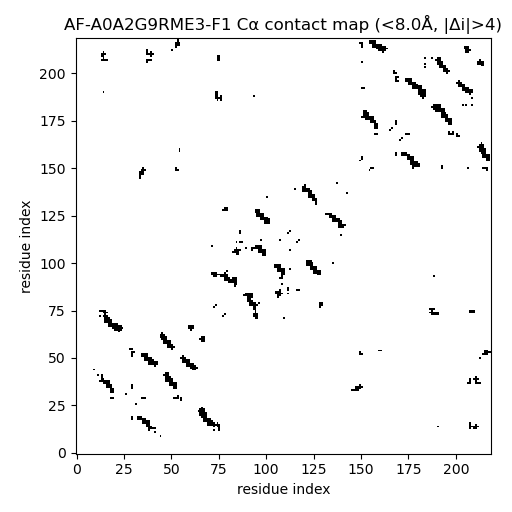TOM 617 C C . GLY A 1 82 ? 5.799 -0.246 22.161 1.00 97.62 82 GLY A C 1
ATOM 618 O O . GLY A 1 82 ? 5.159 -0.685 23.113 1.00 97.62 82 GLY A O 1
ATOM 619 N N . THR A 1 83 ? 5.555 -0.647 20.909 1.00 98.44 83 THR A N 1
ATOM 620 C CA . THR A 1 83 ? 4.565 -1.681 20.560 1.00 98.44 83 THR A CA 1
ATOM 621 C C . THR A 1 83 ? 5.221 -2.887 19.900 1.00 98.44 83 THR A C 1
ATOM 623 O O . THR A 1 83 ? 6.293 -2.769 19.314 1.00 98.44 83 THR A O 1
ATOM 626 N N . MET A 1 84 ? 4.575 -4.047 19.978 1.00 98.62 84 MET A N 1
ATOM 627 C CA . MET A 1 84 ? 5.023 -5.280 19.336 1.00 98.62 84 MET A CA 1
ATOM 628 C C . MET A 1 84 ? 3.812 -5.990 18.736 1.00 98.62 84 MET A C 1
ATOM 630 O O . MET A 1 84 ? 2.747 -6.015 19.347 1.00 98.62 84 MET A O 1
ATOM 634 N N . CYS A 1 85 ? 3.963 -6.567 17.546 1.00 98.81 85 CYS A N 1
ATOM 635 C CA . CYS A 1 85 ? 2.959 -7.483 17.014 1.00 98.81 85 CYS A CA 1
ATOM 636 C C . CYS A 1 85 ? 3.025 -8.807 17.785 1.00 98.81 85 CYS A C 1
ATOM 638 O O . CYS A 1 85 ? 4.022 -9.524 17.695 1.00 98.81 85 CYS A O 1
ATOM 640 N N . ASP A 1 86 ? 1.955 -9.186 18.477 1.00 98.81 86 ASP A N 1
ATOM 641 C CA . ASP A 1 86 ? 1.939 -10.381 19.333 1.00 98.81 86 ASP A CA 1
ATOM 642 C C . ASP A 1 86 ? 2.004 -11.703 18.557 1.00 98.81 86 ASP A C 1
ATOM 644 O O . ASP A 1 86 ? 2.250 -12.760 19.136 1.00 98.81 86 ASP A O 1
ATOM 648 N N . THR A 1 87 ? 1.808 -11.664 17.235 1.00 98.69 87 THR A N 1
ATOM 649 C CA . THR A 1 87 ? 1.931 -12.852 16.380 1.00 98.69 87 THR A CA 1
ATOM 650 C C . THR A 1 87 ? 3.322 -12.998 15.766 1.00 98.69 87 THR A C 1
ATOM 652 O O . THR A 1 87 ? 3.968 -14.019 15.978 1.00 98.69 87 THR A O 1
ATOM 655 N N . CYS A 1 88 ? 3.790 -12.014 14.989 1.00 98.50 88 CYS A N 1
ATOM 656 C CA . CYS A 1 88 ? 5.069 -12.119 14.269 1.00 98.50 88 CYS A CA 1
ATOM 657 C C . CYS A 1 88 ? 6.257 -11.484 15.001 1.00 98.50 88 CYS A C 1
ATOM 659 O O . CYS A 1 88 ? 7.367 -11.528 14.485 1.00 98.50 88 CYS A O 1
ATOM 661 N N . ARG A 1 89 ? 6.032 -10.884 16.178 1.00 98.50 89 ARG A N 1
ATOM 662 C CA . ARG A 1 89 ? 7.051 -10.215 17.004 1.00 98.50 89 ARG A CA 1
ATOM 663 C C . ARG A 1 89 ? 7.737 -9.009 16.355 1.00 98.50 89 ARG A C 1
ATOM 665 O O . ARG A 1 89 ? 8.742 -8.545 16.878 1.00 98.50 89 ARG A O 1
ATOM 672 N N . GLN A 1 90 ? 7.184 -8.454 15.271 1.00 98.25 90 GLN A N 1
ATOM 673 C CA . GLN A 1 90 ? 7.660 -7.180 14.720 1.00 98.25 90 GLN A CA 1
ATOM 674 C C . GLN A 1 90 ? 7.617 -6.098 15.811 1.00 98.25 90 GLN A C 1
ATOM 676 O O . GLN A 1 90 ? 6.556 -5.862 16.397 1.00 98.25 90 GLN A O 1
ATOM 681 N N . GLN A 1 91 ? 8.762 -5.467 16.075 1.00 97.94 91 GLN A N 1
ATOM 682 C CA . GLN A 1 91 ? 8.936 -4.461 17.116 1.00 97.94 91 GLN A CA 1
ATOM 683 C C . GLN A 1 91 ? 9.927 -3.378 16.645 1.00 97.94 91 GLN A C 1
ATOM 685 O O . GLN A 1 91 ? 11.083 -3.702 16.377 1.00 97.94 91 GLN A O 1
ATOM 690 N N . PRO A 1 92 ? 9.515 -2.100 16.569 1.00 98.25 92 PRO A N 1
ATOM 691 C CA . PRO A 1 92 ? 8.142 -1.621 16.741 1.00 98.25 92 PRO A CA 1
ATOM 692 C C . PRO A 1 92 ? 7.210 -2.112 15.622 1.00 98.25 92 PRO A C 1
ATOM 694 O O . PRO A 1 92 ? 7.678 -2.560 14.579 1.00 98.25 92 PRO A O 1
ATOM 697 N N . ILE A 1 93 ? 5.888 -2.009 15.803 1.00 98.69 93 ILE A N 1
ATOM 698 C CA . ILE A 1 93 ? 4.960 -2.188 14.674 1.00 98.69 93 ILE A CA 1
ATOM 699 C C . ILE A 1 93 ? 5.207 -1.054 13.669 1.00 98.69 93 ILE A C 1
ATOM 701 O O . ILE A 1 93 ? 5.072 0.120 14.024 1.00 98.69 93 ILE A O 1
ATOM 705 N N . ILE A 1 94 ? 5.557 -1.413 12.430 1.00 98.38 94 ILE A N 1
ATOM 706 C CA . ILE A 1 94 ? 5.757 -0.486 11.306 1.00 98.38 94 ILE A CA 1
ATOM 707 C C . ILE A 1 94 ? 4.508 -0.536 10.416 1.00 98.38 94 ILE A C 1
ATOM 709 O O . ILE A 1 94 ? 4.002 -1.616 10.105 1.00 98.38 94 ILE A O 1
ATOM 713 N N . GLY A 1 95 ? 3.993 0.629 10.030 1.00 98.12 95 GLY A N 1
ATOM 714 C CA . GLY A 1 95 ? 2.706 0.802 9.362 1.00 98.12 95 GLY A CA 1
ATOM 715 C C . GLY A 1 95 ? 1.542 0.970 10.345 1.00 98.12 95 GLY A C 1
ATOM 716 O O . GLY A 1 95 ? 1.709 1.465 11.458 1.00 98.12 95 GLY A O 1
ATOM 717 N N . ILE A 1 96 ? 0.343 0.560 9.926 1.00 98.50 96 ILE A N 1
ATOM 718 C CA . ILE A 1 96 ? -0.882 0.648 10.736 1.00 98.50 96 ILE A CA 1
ATOM 719 C C . ILE A 1 96 ? -0.815 -0.321 11.925 1.00 98.50 96 ILE A C 1
ATOM 721 O O . ILE A 1 96 ? -0.582 -1.523 11.759 1.00 98.50 96 ILE A O 1
ATOM 725 N N . ARG A 1 97 ? -1.127 0.180 13.125 1.00 98.69 97 ARG A N 1
ATOM 726 C CA . ARG A 1 97 ? -1.316 -0.638 14.330 1.00 98.69 97 ARG A CA 1
ATOM 727 C C . ARG A 1 97 ? -2.767 -1.103 14.466 1.00 98.69 97 ARG A C 1
ATOM 729 O O . ARG A 1 97 ? -3.703 -0.298 14.462 1.00 98.69 97 ARG A O 1
ATOM 736 N N . TRP A 1 98 ? -2.945 -2.405 14.684 1.00 98.81 98 TRP A N 1
ATOM 737 C CA . TRP A 1 98 ? -4.246 -3.039 14.890 1.00 98.81 98 TRP A CA 1
ATOM 738 C C . TRP A 1 98 ? -4.346 -3.573 16.315 1.00 98.81 98 TRP A C 1
ATOM 740 O O . TRP A 1 98 ? -3.875 -4.667 16.618 1.00 98.81 98 TRP A O 1
ATOM 750 N N . LYS A 1 99 ? -4.997 -2.818 17.197 1.00 98.69 99 LYS A N 1
ATOM 751 C CA . LYS A 1 99 ? -5.143 -3.184 18.608 1.00 98.69 99 LYS A CA 1
ATOM 752 C C . LYS A 1 99 ? -6.425 -3.972 18.845 1.00 98.69 99 LYS A C 1
ATOM 754 O O . LYS A 1 99 ? -7.502 -3.477 18.528 1.00 98.69 99 LYS A O 1
ATOM 759 N N . CYS A 1 100 ? -6.355 -5.159 19.439 1.00 98.81 100 CYS A N 1
ATOM 760 C CA . CYS A 1 100 ? -7.554 -5.902 19.828 1.00 98.81 100 CYS A CA 1
ATOM 761 C C . CYS A 1 100 ? -8.354 -5.097 20.867 1.00 98.81 100 CYS A C 1
ATOM 763 O O . CYS A 1 100 ? -7.795 -4.636 21.862 1.00 98.81 100 CYS A O 1
ATOM 765 N N . ALA A 1 101 ? -9.659 -4.930 20.648 1.00 98.56 101 ALA A N 1
ATOM 766 C CA . ALA A 1 101 ? -10.538 -4.210 21.572 1.00 98.56 101 ALA A CA 1
ATOM 767 C C . ALA A 1 101 ? -11.030 -5.084 22.740 1.00 98.56 101 ALA A C 1
ATOM 769 O O . ALA A 1 101 ? -11.596 -4.571 23.699 1.00 98.56 101 ALA A O 1
ATOM 770 N N . GLU A 1 102 ? -10.831 -6.398 22.642 1.00 98.56 102 GLU A N 1
ATOM 771 C CA . GLU A 1 102 ? -11.402 -7.403 23.549 1.00 98.56 102 GLU A CA 1
ATOM 772 C C . GLU A 1 102 ? -10.338 -8.129 24.383 1.00 98.56 102 GLU A C 1
ATOM 774 O O . GLU A 1 102 ? -10.670 -8.844 25.321 1.00 98.56 102 GLU A O 1
ATOM 779 N N . CYS A 1 103 ? -9.054 -7.959 24.055 1.00 98.38 103 CYS A N 1
ATOM 780 C CA . CYS A 1 103 ? -7.946 -8.574 24.782 1.00 98.38 103 CYS A CA 1
ATOM 781 C C . CYS A 1 103 ? -7.072 -7.505 25.433 1.00 98.38 103 CYS A C 1
ATOM 783 O O . CYS A 1 103 ? -6.767 -6.476 24.824 1.00 98.38 103 CYS A O 1
ATOM 785 N N . THR A 1 104 ? -6.607 -7.788 26.647 1.00 97.56 104 THR A N 1
ATOM 786 C CA . THR A 1 104 ? -5.632 -6.950 27.342 1.00 97.56 104 THR A CA 1
ATOM 787 C C . THR A 1 104 ? -4.318 -6.932 26.572 1.00 97.56 104 THR A C 1
ATOM 789 O O . THR A 1 104 ? -3.750 -7.980 26.291 1.00 97.56 104 THR A O 1
ATOM 792 N N . ASN A 1 105 ? -3.849 -5.727 26.241 1.00 95.81 105 ASN A N 1
ATOM 793 C CA . ASN A 1 105 ? -2.551 -5.469 25.616 1.00 95.81 105 ASN A CA 1
ATOM 794 C C . ASN A 1 105 ? -2.191 -6.364 24.410 1.00 95.81 105 ASN A C 1
ATOM 796 O O . ASN A 1 105 ? -1.069 -6.841 24.333 1.00 95.81 105 ASN A O 1
ATOM 800 N N . TYR A 1 106 ? -3.141 -6.584 23.493 1.00 98.69 106 TYR A N 1
ATOM 801 C CA . TYR A 1 106 ? -2.904 -7.382 22.285 1.00 98.69 106 TYR A CA 1
ATOM 802 C C . TYR A 1 106 ? -2.948 -6.521 21.017 1.00 98.69 106 TYR A C 1
ATOM 804 O O . TYR A 1 106 ? -3.927 -5.802 20.781 1.00 98.69 106 TYR A O 1
ATOM 812 N N . ASP A 1 107 ? -1.918 -6.611 20.189 1.00 98.81 107 ASP A N 1
ATOM 813 C CA . ASP A 1 107 ? -1.644 -5.763 19.040 1.00 98.81 107 ASP A CA 1
ATOM 814 C C . ASP A 1 107 ? -1.118 -6.590 17.848 1.00 98.81 107 ASP A C 1
ATOM 816 O O . ASP A 1 107 ? -0.339 -7.529 17.988 1.00 98.81 107 ASP A O 1
ATOM 820 N N . LEU A 1 108 ? -1.556 -6.245 16.637 1.00 98.94 108 LEU A N 1
ATOM 821 C CA . LEU A 1 108 ? -1.116 -6.860 15.384 1.00 98.94 108 LEU A CA 1
ATOM 822 C C . LEU A 1 108 ? -0.581 -5.798 14.418 1.00 98.94 108 LEU A C 1
ATOM 824 O O . LEU A 1 108 ? -1.099 -4.681 14.355 1.00 98.94 108 LEU A O 1
ATOM 828 N N . CYS A 1 109 ? 0.411 -6.175 13.610 1.00 98.81 109 CYS A N 1
ATOM 829 C CA . CYS A 1 109 ? 0.784 -5.437 12.402 1.00 98.81 109 CYS A CA 1
ATOM 830 C C . CYS A 1 109 ? -0.202 -5.719 11.252 1.00 98.81 109 CYS A C 1
ATOM 832 O O . CYS A 1 109 ? -0.971 -6.687 11.299 1.00 98.81 109 CYS A O 1
ATOM 834 N N . THR A 1 110 ? -0.145 -4.912 10.189 1.00 98.50 110 THR A N 1
ATOM 835 C CA . THR A 1 110 ? -0.982 -5.044 8.981 1.00 98.50 110 THR A CA 1
ATOM 836 C C . THR A 1 110 ? -0.966 -6.451 8.386 1.00 98.50 110 THR A C 1
ATOM 838 O O . THR A 1 110 ? -2.029 -7.016 8.118 1.00 98.50 110 THR A O 1
ATOM 841 N N . MET A 1 111 ? 0.214 -7.068 8.264 1.00 98.19 111 MET A N 1
ATOM 842 C CA . MET A 1 111 ? 0.352 -8.408 7.681 1.00 98.19 111 MET A CA 1
ATOM 843 C C . MET A 1 111 ? -0.344 -9.485 8.515 1.00 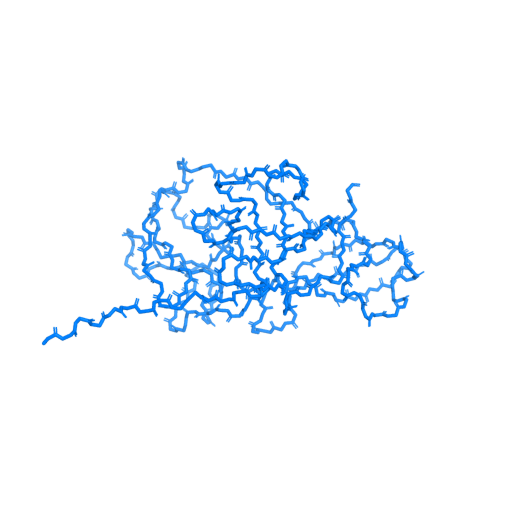98.19 111 MET A C 1
ATOM 845 O O . MET A 1 111 ? -1.018 -10.352 7.968 1.00 98.19 111 MET A O 1
ATOM 849 N N . CYS A 1 112 ? -0.246 -9.424 9.844 1.00 98.75 112 CYS A N 1
ATOM 850 C CA . CYS A 1 112 ? -0.945 -10.368 10.717 1.00 98.75 112 CYS A CA 1
ATOM 851 C C . CYS A 1 112 ? -2.451 -10.089 10.788 1.00 98.75 112 CYS A C 1
ATOM 853 O O . CYS A 1 112 ? -3.248 -11.029 10.808 1.00 98.75 112 CYS A O 1
ATOM 855 N N . TYR A 1 113 ? -2.860 -8.818 10.779 1.00 98.81 113 TYR A N 1
ATOM 856 C CA . TYR A 1 113 ? -4.272 -8.450 10.784 1.00 98.81 113 TYR A CA 1
ATOM 857 C C . TYR A 1 113 ? -4.995 -8.927 9.514 1.00 98.81 113 TYR A C 1
ATOM 859 O O . TYR A 1 113 ? -6.041 -9.574 9.616 1.00 98.81 113 TYR A O 1
ATOM 867 N N . HIS A 1 114 ? -4.430 -8.675 8.329 1.00 98.25 114 HIS A N 1
ATOM 868 C CA . HIS A 1 114 ? -4.995 -9.136 7.055 1.00 98.25 114 HIS A CA 1
ATOM 869 C C . HIS A 1 114 ? -4.675 -10.605 6.737 1.00 98.25 114 HIS A C 1
ATOM 871 O O . HIS A 1 114 ? -5.397 -11.238 5.965 1.00 98.25 114 HIS A O 1
ATOM 877 N N . GLY A 1 115 ? -3.657 -11.180 7.378 1.00 98.25 115 GLY A N 1
ATOM 878 C CA . GLY A 1 115 ? -3.330 -12.608 7.360 1.00 98.25 115 GLY A CA 1
ATOM 879 C C . GLY A 1 115 ? -4.173 -13.460 8.315 1.00 98.25 115 GLY A C 1
ATOM 880 O O . GLY A 1 115 ? -3.770 -14.573 8.645 1.00 98.25 115 GLY A O 1
ATOM 881 N N . ASP A 1 116 ? -5.309 -12.932 8.786 1.00 98.44 116 ASP A N 1
ATOM 882 C CA . ASP A 1 116 ? -6.287 -13.618 9.639 1.00 98.44 116 ASP A CA 1
ATOM 883 C C . ASP A 1 116 ? -5.701 -14.210 10.934 1.00 98.44 116 ASP A C 1
ATOM 885 O O . ASP A 1 116 ? -6.210 -15.187 11.479 1.00 98.44 116 ASP A O 1
ATOM 889 N N . LYS A 1 117 ? -4.632 -13.601 11.462 1.00 98.69 117 LYS A N 1
ATOM 890 C CA . LYS A 1 117 ? -4.069 -13.967 12.767 1.00 98.69 117 LYS A CA 1
ATOM 891 C C . LYS A 1 117 ? -4.941 -13.424 13.897 1.00 98.69 117 LYS A C 1
ATOM 893 O O . LYS A 1 117 ? -5.612 -12.399 13.729 1.00 98.69 117 LYS A O 1
ATOM 898 N N . HIS A 1 118 ? -4.896 -14.082 15.057 1.00 98.56 118 HIS A N 1
ATOM 899 C CA . HIS A 1 118 ? -5.806 -13.861 16.193 1.00 98.56 118 HIS A CA 1
ATOM 900 C C . HIS A 1 118 ? -7.282 -14.160 15.871 1.00 98.56 118 HIS A C 1
ATOM 902 O O . HIS A 1 118 ? -7.671 -14.390 14.730 1.00 98.56 118 HIS A O 1
ATOM 908 N N . HIS A 1 119 ? -8.136 -14.140 16.890 1.00 98.38 119 HIS A N 1
ATOM 909 C CA . HIS A 1 119 ? -9.562 -14.426 16.769 1.00 98.38 119 HIS A CA 1
ATOM 910 C C . HIS A 1 119 ? -10.266 -13.473 15.787 1.00 98.38 119 HIS A C 1
ATOM 912 O O . HIS A 1 119 ? -10.336 -12.260 15.996 1.00 98.38 119 HIS A O 1
ATOM 918 N N . LEU A 1 120 ? -10.862 -14.029 14.726 1.00 98.38 120 LEU A N 1
ATOM 919 C CA . LEU A 1 120 ? -11.584 -13.258 13.701 1.00 98.38 120 LEU A CA 1
ATOM 920 C C . LEU A 1 120 ? -12.903 -12.648 14.190 1.00 98.38 120 LEU A C 1
ATOM 922 O O . LEU A 1 120 ? -13.446 -11.752 13.542 1.00 98.38 120 LEU A O 1
ATOM 926 N N . ARG A 1 121 ? -13.430 -13.142 15.316 1.00 98.38 121 ARG A N 1
ATOM 927 C CA . ARG A 1 121 ? -14.616 -12.578 15.973 1.00 98.38 121 ARG A CA 1
ATOM 928 C C . ARG A 1 121 ? -14.290 -11.339 16.804 1.00 98.38 121 ARG A C 1
ATOM 930 O O . ARG A 1 121 ? -15.191 -10.534 16.994 1.00 98.38 121 ARG A O 1
ATOM 937 N N . HIS A 1 122 ? -13.039 -11.181 17.245 1.00 98.56 122 HIS A N 1
ATOM 938 C CA . HIS A 1 122 ? -12.656 -10.026 18.045 1.00 98.56 122 HIS A CA 1
ATOM 939 C C . HIS A 1 122 ? -12.597 -8.786 17.155 1.00 98.56 122 HIS A C 1
ATOM 941 O O . HIS A 1 122 ? -12.045 -8.812 16.047 1.00 98.56 122 HIS A O 1
ATOM 947 N N . ARG A 1 123 ? -13.166 -7.695 17.652 1.00 98.62 123 ARG A N 1
ATOM 948 C CA . ARG A 1 123 ? -13.064 -6.368 17.058 1.00 98.62 123 ARG A CA 1
ATOM 949 C C . ARG A 1 123 ? -11.705 -5.759 17.354 1.00 98.62 123 ARG A C 1
ATOM 951 O O . ARG A 1 123 ? -11.055 -6.055 18.358 1.00 98.62 123 ARG A O 1
ATOM 958 N N . PHE A 1 124 ? -11.283 -4.887 16.453 1.00 98.81 124 PHE A N 1
ATOM 959 C CA . PHE A 1 124 ? -10.001 -4.206 16.536 1.00 98.81 124 PHE A CA 1
ATOM 960 C C . PHE A 1 124 ? -10.204 -2.704 16.456 1.00 98.81 124 PHE A C 1
ATOM 962 O O . PHE A 1 124 ? -11.068 -2.217 15.730 1.00 98.81 124 PHE A O 1
ATOM 969 N N . TYR A 1 125 ? -9.364 -1.981 17.174 1.00 98.62 125 TYR A N 1
ATOM 970 C CA . TYR A 1 125 ? -9.084 -0.589 16.916 1.00 98.62 125 TYR A CA 1
ATOM 971 C C . TYR A 1 125 ? -8.020 -0.477 15.824 1.00 98.62 125 TYR A C 1
ATOM 973 O O . TYR A 1 125 ? -6.946 -1.073 15.936 1.00 98.62 125 TYR A O 1
ATOM 981 N N . ARG A 1 126 ? -8.295 0.326 14.798 1.00 98.44 126 ARG A N 1
ATOM 982 C CA . ARG A 1 126 ? -7.287 0.793 13.845 1.00 98.44 126 ARG A CA 1
ATOM 983 C C . ARG A 1 126 ? -6.664 2.080 14.365 1.00 98.44 126 ARG A C 1
ATOM 985 O O . ARG A 1 126 ? -7.391 3.024 14.673 1.00 98.44 126 ARG A O 1
ATOM 992 N N . ILE A 1 127 ? -5.338 2.114 14.436 1.00 97.88 127 ILE A N 1
ATOM 993 C CA . ILE A 1 127 ? -4.548 3.283 14.822 1.00 97.88 127 ILE A CA 1
ATOM 994 C C . ILE A 1 127 ? -3.561 3.530 13.678 1.00 97.88 127 ILE A C 1
ATOM 996 O O . ILE A 1 127 ? -2.566 2.823 13.550 1.00 97.88 127 ILE A O 1
ATOM 1000 N N . THR A 1 128 ? -3.890 4.469 12.788 1.00 95.69 128 THR A N 1
ATOM 1001 C CA . THR A 1 128 ? -3.165 4.657 11.517 1.00 95.69 128 THR A CA 1
ATOM 1002 C C . THR A 1 128 ? -1.781 5.279 11.708 1.00 95.69 128 THR A C 1
ATOM 1004 O O . THR A 1 128 ? -0.840 4.897 11.023 1.00 95.69 128 THR A O 1
ATOM 1007 N N . THR A 1 129 ? -1.657 6.237 12.628 1.00 95.50 129 THR A N 1
ATOM 1008 C CA . THR A 1 129 ? -0.398 6.906 12.990 1.00 95.50 129 THR A CA 1
ATOM 1009 C C . THR A 1 129 ? -0.328 7.079 14.512 1.00 95.50 129 THR A C 1
ATOM 1011 O O . THR A 1 129 ? -1.374 7.009 15.164 1.00 95.50 129 THR A O 1
ATOM 1014 N N . PRO A 1 130 ? 0.851 7.320 15.120 1.00 94.56 130 PRO A N 1
ATOM 1015 C CA . PRO A 1 130 ? 0.978 7.470 16.575 1.00 94.56 130 PRO A CA 1
ATOM 1016 C C . PRO A 1 130 ? 0.072 8.540 17.206 1.00 94.56 130 PRO A C 1
ATOM 1018 O O . PRO A 1 130 ? -0.365 8.363 18.338 1.00 94.56 130 PRO A O 1
ATOM 1021 N N . GLY A 1 131 ? -0.246 9.612 16.471 1.00 90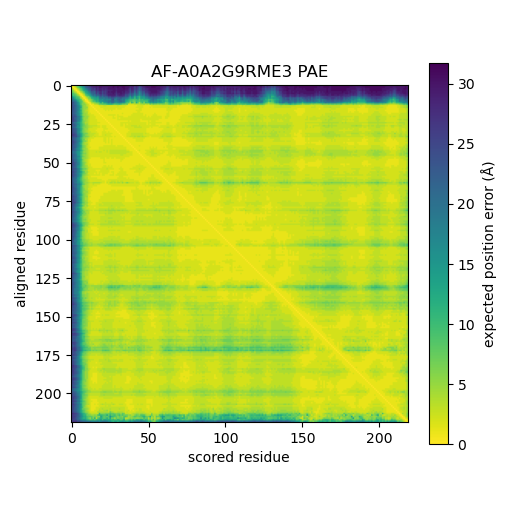.94 131 GLY A N 1
ATOM 1022 C CA . GLY A 1 131 ? -1.149 10.684 16.916 1.00 90.94 131 GLY A CA 1
ATOM 1023 C C . GLY A 1 131 ? -2.613 10.523 16.484 1.00 90.94 131 GLY A C 1
ATOM 1024 O O . GLY A 1 131 ? -3.424 11.412 16.739 1.00 90.94 131 GLY A O 1
ATOM 1025 N N . SER A 1 132 ? -2.963 9.435 15.791 1.00 90.00 132 SER A N 1
ATOM 1026 C CA . SER A 1 132 ? -4.336 9.185 15.340 1.00 90.00 132 SER A CA 1
ATOM 1027 C C . SER A 1 132 ? -5.231 8.713 16.482 1.00 90.00 132 SER A C 1
ATOM 1029 O O . SER A 1 132 ? -4.827 7.899 17.312 1.00 90.00 132 SER A O 1
ATOM 1031 N N . GLU A 1 133 ? -6.498 9.127 16.454 1.00 93.88 133 GLU A N 1
ATOM 1032 C CA . GLU A 1 133 ? -7.525 8.490 17.281 1.00 93.88 133 GLU A CA 1
ATOM 1033 C C . GLU A 1 133 ? -7.703 7.030 16.882 1.00 93.88 133 GLU A C 1
ATOM 1035 O O . GLU A 1 133 ? -7.664 6.664 15.702 1.00 93.88 133 GLU A O 1
ATOM 1040 N N . ARG A 1 134 ? -7.968 6.192 17.881 1.00 96.31 134 ARG A N 1
ATOM 1041 C CA . ARG A 1 134 ? -8.319 4.795 17.652 1.00 96.31 134 ARG A CA 1
ATOM 1042 C C . ARG A 1 134 ? -9.731 4.690 17.072 1.00 96.31 134 ARG A C 1
ATOM 1044 O O . ARG A 1 134 ? -10.685 5.196 17.655 1.00 96.31 134 ARG A O 1
ATOM 1051 N N . VAL A 1 135 ? -9.883 3.974 15.961 1.00 97.94 135 VAL A N 1
ATOM 1052 C CA . VAL A 1 135 ? -11.187 3.744 15.314 1.00 97.94 135 VAL A CA 1
ATOM 1053 C C . VAL A 1 135 ? -11.605 2.295 15.513 1.00 97.94 135 VAL A C 1
ATOM 1055 O O . VAL A 1 135 ? -10.917 1.394 15.036 1.00 97.94 135 VAL A O 1
ATOM 1058 N N . LEU A 1 136 ? -12.713 2.056 16.220 1.00 98.38 136 LEU A N 1
ATOM 1059 C CA . LEU A 1 136 ? -13.256 0.708 16.407 1.00 98.38 136 LEU A CA 1
ATOM 1060 C C . LEU A 1 136 ? -13.830 0.178 15.089 1.00 98.38 136 LEU A C 1
ATOM 1062 O O . LEU A 1 136 ? -14.578 0.878 14.411 1.00 98.38 136 LEU A O 1
ATOM 1066 N N . LEU A 1 137 ? -13.494 -1.062 14.748 1.00 97.94 137 LEU A N 1
ATOM 1067 C CA . LEU A 1 137 ? -13.929 -1.725 13.525 1.00 97.94 137 LEU A CA 1
ATOM 1068 C C . LEU A 1 137 ? -14.863 -2.901 13.807 1.00 97.94 137 LEU A C 1
ATOM 1070 O O . LEU A 1 137 ? -14.809 -3.527 14.869 1.00 97.94 137 LEU A O 1
ATOM 1074 N N . GLU A 1 138 ? -15.653 -3.254 12.796 1.00 97.69 138 GLU A N 1
ATOM 1075 C CA . GLU A 1 138 ? -16.377 -4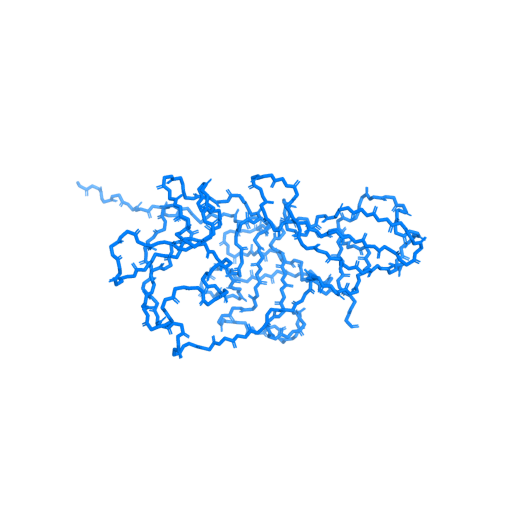.521 12.759 1.00 97.69 138 GLU A CA 1
ATOM 1076 C C . GLU A 1 138 ? -15.425 -5.724 12.800 1.00 97.69 138 GLU A C 1
ATOM 1078 O O . GLU A 1 138 ? -14.269 -5.666 12.366 1.00 97.69 138 GLU A O 1
ATOM 1083 N N . SER A 1 139 ? -15.922 -6.848 13.321 1.00 98.06 139 SER A N 1
ATOM 1084 C CA . SER A 1 139 ? -15.141 -8.086 13.388 1.00 98.06 139 SER A CA 1
ATOM 1085 C C . SER A 1 139 ? -14.753 -8.555 11.984 1.00 98.06 139 SER A C 1
ATOM 1087 O O . SER A 1 139 ? -15.610 -8.612 11.099 1.00 98.06 139 SER A O 1
ATOM 1089 N N . ARG A 1 140 ? -13.504 -8.996 11.793 1.00 98.25 140 ARG A N 1
ATOM 1090 C CA . ARG A 1 140 ? -13.018 -9.499 10.493 1.00 98.25 140 ARG A CA 1
ATOM 1091 C C . ARG A 1 140 ? -13.881 -10.635 9.938 1.00 98.25 140 ARG A C 1
ATOM 1093 O O . ARG A 1 140 ? -14.100 -10.685 8.738 1.00 98.25 140 ARG A O 1
ATOM 1100 N N . ARG A 1 141 ? -14.452 -11.484 10.803 1.00 97.62 141 ARG A N 1
ATOM 1101 C CA . ARG A 1 141 ? -15.370 -12.569 10.407 1.00 97.62 141 ARG A CA 1
ATOM 1102 C C . ARG A 1 141 ? -16.632 -12.084 9.677 1.00 97.62 141 ARG A C 1
ATOM 1104 O O . ARG A 1 141 ? -17.186 -12.842 8.890 1.00 97.62 141 ARG A O 1
ATOM 1111 N N . LYS A 1 142 ? -17.121 -10.877 9.977 1.00 96.50 142 LYS A N 1
ATOM 1112 C CA . LYS A 1 142 ? -18.332 -10.294 9.367 1.00 96.50 142 LYS A CA 1
ATOM 1113 C C . LYS A 1 142 ? -18.018 -9.313 8.232 1.00 96.50 142 LYS A C 1
ATOM 1115 O O . LYS A 1 142 ? -18.925 -8.898 7.519 1.00 96.50 142 LYS A O 1
ATOM 1120 N N . SER A 1 143 ? -16.754 -8.935 8.077 1.00 96.19 143 SER A N 1
ATOM 1121 C CA . SER A 1 143 ? -16.309 -7.968 7.079 1.00 96.19 143 SER A CA 1
ATOM 1122 C C . SER A 1 143 ? -16.006 -8.647 5.745 1.00 96.19 143 SER A C 1
ATOM 1124 O O . SER A 1 143 ? -15.582 -9.801 5.693 1.00 96.19 143 SER A O 1
ATOM 1126 N N . LYS A 1 144 ? -16.188 -7.916 4.643 1.00 95.50 144 LYS A N 1
ATOM 1127 C CA . LYS A 1 144 ? -15.788 -8.389 3.312 1.00 95.50 144 LYS A CA 1
ATOM 1128 C C . LYS A 1 144 ? -14.262 -8.412 3.206 1.00 95.50 144 LYS A C 1
ATOM 1130 O O . LYS A 1 144 ? -13.605 -7.439 3.572 1.00 95.50 144 LYS A O 1
ATOM 1135 N N . LYS A 1 145 ? -13.716 -9.499 2.661 1.00 96.12 145 LYS A N 1
ATOM 1136 C CA . LYS A 1 145 ? -12.292 -9.646 2.346 1.00 96.12 145 LYS A CA 1
ATOM 1137 C C . LYS A 1 145 ? -12.129 -9.796 0.840 1.00 96.12 145 LYS A C 1
ATOM 1139 O O . LYS A 1 145 ? -12.796 -10.626 0.229 1.00 96.12 145 LYS A O 1
ATOM 1144 N N . ILE A 1 146 ? -11.250 -8.987 0.262 1.00 95.94 146 ILE A N 1
ATOM 1145 C CA . ILE A 1 146 ? -10.909 -9.021 -1.161 1.00 95.94 146 ILE A CA 1
ATOM 1146 C C . ILE A 1 146 ? -9.409 -9.249 -1.326 1.00 95.94 146 ILE A C 1
ATOM 1148 O O . ILE A 1 146 ? -8.617 -8.905 -0.447 1.00 95.94 146 ILE A O 1
ATOM 1152 N N . THR A 1 147 ? -9.022 -9.837 -2.452 1.00 97.06 147 THR A N 1
ATOM 1153 C CA . THR A 1 147 ? -7.620 -10.118 -2.772 1.00 97.06 147 THR A CA 1
ATOM 1154 C C . THR A 1 147 ? -6.955 -8.895 -3.393 1.00 97.06 147 THR A C 1
ATOM 1156 O O . THR A 1 147 ? -7.465 -8.350 -4.375 1.00 97.06 147 THR A O 1
ATOM 1159 N N . ALA A 1 148 ? -5.801 -8.502 -2.854 1.00 97.44 148 ALA A N 1
ATOM 1160 C CA . ALA A 1 148 ? -4.952 -7.479 -3.455 1.00 97.44 148 ALA A CA 1
ATOM 1161 C C . ALA A 1 148 ? -4.302 -7.997 -4.752 1.00 97.44 148 ALA A C 1
ATOM 1163 O O . ALA A 1 148 ? -3.896 -9.158 -4.833 1.00 97.44 148 ALA A O 1
ATOM 1164 N N . ARG A 1 149 ? -4.203 -7.149 -5.779 1.00 97.81 149 ARG A N 1
ATOM 1165 C CA . ARG A 1 149 ? -3.615 -7.470 -7.090 1.00 97.81 149 ARG A CA 1
ATOM 1166 C C . ARG A 1 149 ? -2.630 -6.384 -7.498 1.00 97.81 149 ARG A C 1
ATOM 1168 O O . ARG A 1 149 ? -2.912 -5.207 -7.344 1.00 97.81 149 ARG A O 1
ATOM 1175 N N . GLY A 1 150 ? -1.488 -6.767 -8.052 1.00 97.19 150 GLY A N 1
ATOM 1176 C CA . GLY A 1 150 ? -0.443 -5.795 -8.359 1.00 97.19 150 GLY A CA 1
ATOM 1177 C C . GLY A 1 150 ? 0.921 -6.450 -8.479 1.00 97.19 150 GLY A C 1
ATOM 1178 O O . GLY A 1 150 ? 1.009 -7.626 -8.845 1.00 97.19 150 GLY A O 1
ATOM 1179 N N . ILE A 1 151 ? 1.956 -5.684 -8.167 1.00 97.81 151 ILE A N 1
ATOM 1180 C CA . ILE A 1 151 ? 3.348 -6.112 -8.093 1.00 97.81 151 ILE A CA 1
ATOM 1181 C C . ILE A 1 151 ? 3.512 -6.895 -6.786 1.00 97.81 151 ILE A C 1
ATOM 1183 O O . ILE A 1 151 ? 3.818 -6.348 -5.734 1.00 97.81 151 ILE A O 1
ATOM 1187 N N . PHE A 1 152 ? 3.232 -8.193 -6.869 1.00 97.56 152 PHE A N 1
ATOM 1188 C CA . PHE A 1 152 ? 3.437 -9.195 -5.824 1.00 97.56 152 PHE A CA 1
ATOM 1189 C C . PHE A 1 152 ? 4.205 -10.381 -6.420 1.00 97.56 152 PHE A C 1
ATOM 1191 O O . PHE A 1 152 ? 4.360 -10.466 -7.641 1.00 97.56 152 PHE A O 1
ATOM 1198 N N . ALA A 1 153 ? 4.654 -11.319 -5.583 1.00 97.75 153 ALA A N 1
ATOM 1199 C CA . ALA A 1 153 ? 5.302 -12.545 -6.046 1.00 97.75 153 ALA A CA 1
ATOM 1200 C C . ALA A 1 153 ? 4.486 -13.232 -7.160 1.00 97.75 153 ALA A C 1
ATOM 1202 O O . ALA A 1 153 ? 3.279 -13.444 -7.042 1.00 97.75 153 ALA A O 1
ATOM 1203 N N . GLY A 1 154 ? 5.155 -13.553 -8.268 1.00 97.56 154 GLY A N 1
ATOM 1204 C CA . GLY A 1 154 ? 4.549 -14.124 -9.469 1.00 97.56 154 GLY A CA 1
ATOM 1205 C C . GLY A 1 154 ? 4.126 -13.112 -10.538 1.00 97.56 154 GLY A C 1
ATOM 1206 O O . GLY A 1 154 ? 3.893 -13.527 -11.673 1.00 97.56 154 GLY A O 1
ATOM 1207 N N . ALA A 1 155 ? 4.063 -11.812 -10.232 1.00 97.69 155 ALA A N 1
ATOM 1208 C CA . ALA A 1 155 ? 3.698 -10.787 -11.208 1.00 97.69 155 ALA A CA 1
ATOM 1209 C C . ALA A 1 155 ? 4.720 -10.693 -12.353 1.00 97.69 155 ALA A C 1
ATOM 1211 O O . ALA A 1 155 ? 5.929 -10.795 -12.139 1.00 97.69 155 ALA A O 1
ATOM 1212 N N . ARG A 1 156 ? 4.223 -10.469 -13.575 1.00 98.19 156 ARG A N 1
ATOM 1213 C CA . ARG A 1 156 ? 5.040 -10.149 -14.751 1.00 98.19 156 ARG A CA 1
ATOM 1214 C C . ARG A 1 156 ? 5.187 -8.642 -14.861 1.00 98.19 156 ARG A C 1
ATOM 1216 O O . ARG A 1 156 ? 4.183 -7.933 -14.818 1.00 98.19 156 ARG A O 1
ATOM 1223 N N . VAL A 1 157 ? 6.423 -8.174 -14.974 1.00 98.00 157 VAL A N 1
ATOM 1224 C CA . VAL A 1 157 ? 6.757 -6.750 -14.892 1.00 98.00 157 VAL A CA 1
ATOM 1225 C C . VAL A 1 157 ? 7.669 -6.307 -16.026 1.00 98.00 157 VAL A C 1
ATOM 1227 O O . VAL A 1 157 ? 8.390 -7.117 -16.606 1.00 98.00 157 VAL A O 1
ATOM 1230 N N . VAL A 1 158 ? 7.621 -5.013 -16.311 1.00 97.88 158 VAL A N 1
ATOM 1231 C CA . VAL A 1 158 ? 8.586 -4.252 -17.115 1.00 97.88 158 VAL A CA 1
ATOM 1232 C C . VAL A 1 158 ? 9.149 -3.120 -16.251 1.00 97.88 158 VAL A C 1
ATOM 1234 O O . VAL A 1 158 ? 8.646 -2.883 -15.145 1.00 97.88 158 VAL A O 1
ATOM 1237 N N . ARG A 1 159 ? 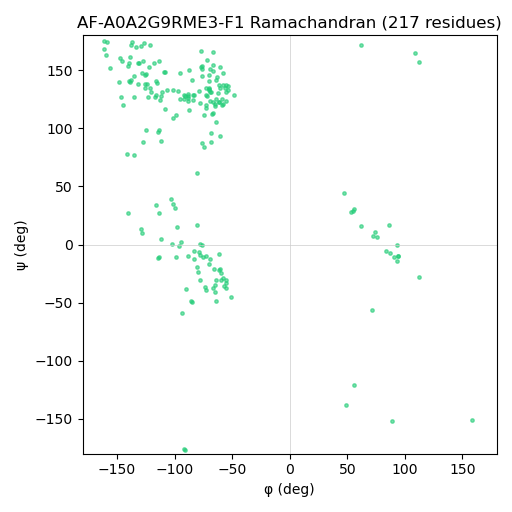10.178 -2.411 -16.731 1.00 97.38 159 ARG A N 1
ATOM 1238 C CA . ARG A 1 159 ? 10.651 -1.192 -16.061 1.00 97.38 159 ARG A CA 1
ATOM 1239 C C . ARG A 1 159 ? 9.514 -0.177 -15.871 1.00 97.38 159 ARG A C 1
ATOM 1241 O O . ARG A 1 159 ? 8.679 -0.006 -16.755 1.00 97.38 159 ARG A O 1
ATOM 1248 N N . GLY A 1 160 ? 9.464 0.436 -14.690 1.00 96.19 160 GLY A N 1
ATOM 1249 C CA . GLY A 1 160 ? 8.462 1.437 -14.317 1.00 96.19 160 GLY A CA 1
ATOM 1250 C C . GLY A 1 160 ? 8.897 2.870 -14.623 1.00 96.19 160 GLY A C 1
ATOM 1251 O O . GLY A 1 160 ? 9.970 3.101 -15.179 1.00 96.19 160 GLY A O 1
ATOM 1252 N N . VAL A 1 161 ? 8.063 3.836 -14.228 1.00 96.19 161 VAL A N 1
ATOM 1253 C CA . VAL A 1 161 ? 8.287 5.269 -14.489 1.00 96.19 161 VAL A CA 1
ATOM 1254 C C . VAL A 1 161 ? 9.541 5.821 -13.796 1.00 96.19 161 VAL A C 1
ATOM 1256 O O . VAL A 1 161 ? 10.198 6.694 -14.351 1.00 96.19 161 VAL A O 1
ATOM 1259 N N . ASP A 1 162 ? 9.927 5.269 -12.639 1.00 96.62 162 ASP A N 1
ATOM 1260 C CA . ASP A 1 162 ? 11.117 5.689 -11.874 1.00 96.62 162 ASP A CA 1
ATOM 1261 C C . ASP A 1 162 ? 12.310 4.744 -12.074 1.00 96.62 162 ASP A C 1
ATOM 1263 O O . ASP A 1 162 ? 13.055 4.417 -11.134 1.00 96.62 162 ASP A O 1
ATOM 1267 N N . TRP A 1 163 ? 12.444 4.199 -13.281 1.00 97.12 163 TRP A N 1
ATOM 1268 C CA . TRP A 1 163 ? 13.583 3.368 -13.639 1.00 97.12 163 TRP A CA 1
ATOM 1269 C C . TRP A 1 163 ? 14.850 4.209 -13.811 1.00 97.12 163 TRP A C 1
ATOM 1271 O O . TRP A 1 163 ? 14.872 5.166 -14.577 1.00 97.12 163 TRP A O 1
ATOM 1281 N N . GLN A 1 164 ? 15.922 3.803 -13.133 1.00 96.31 164 GLN A N 1
ATOM 1282 C CA . GLN A 1 164 ? 17.233 4.464 -13.166 1.00 96.31 164 GLN A CA 1
ATOM 1283 C C . GLN A 1 164 ? 18.379 3.437 -13.170 1.00 96.31 164 GLN A C 1
ATOM 1285 O O . GLN A 1 164 ? 19.456 3.685 -12.640 1.00 96.31 164 GLN A O 1
ATOM 1290 N N . TRP A 1 165 ? 18.111 2.235 -13.688 1.00 95.06 165 TRP A N 1
ATOM 1291 C CA . TRP A 1 165 ? 18.968 1.055 -13.517 1.00 95.06 165 TRP A CA 1
ATOM 1292 C C . TRP A 1 165 ? 19.544 0.560 -14.846 1.00 95.06 165 TRP A C 1
ATOM 1294 O O . TRP A 1 165 ? 19.697 -0.646 -15.045 1.00 95.06 165 TRP A O 1
ATOM 1304 N N . GLU A 1 166 ? 19.832 1.493 -15.757 1.00 96.12 166 GLU A N 1
ATOM 1305 C CA . GLU A 1 166 ? 20.368 1.218 -17.095 1.00 96.12 166 GLU A CA 1
ATOM 1306 C C . GLU A 1 166 ? 19.566 0.122 -17.822 1.00 96.12 166 GLU A C 1
ATOM 1308 O O . GLU A 1 166 ? 18.340 0.093 -17.736 1.00 96.12 166 GLU A O 1
ATOM 1313 N N . ASP A 1 167 ? 20.228 -0.802 -18.513 1.00 96.88 167 ASP A N 1
ATOM 1314 C CA . ASP A 1 167 ? 19.589 -1.939 -19.180 1.00 96.88 167 ASP A CA 1
ATOM 1315 C C . ASP A 1 167 ? 19.770 -3.247 -18.400 1.00 96.88 167 ASP A C 1
ATOM 1317 O O . ASP A 1 167 ? 19.958 -4.316 -18.982 1.00 96.88 167 ASP A O 1
ATOM 1321 N N . GLN A 1 168 ? 19.690 -3.199 -17.065 1.00 95.38 168 GLN A N 1
ATOM 1322 C CA . GLN A 1 168 ? 19.698 -4.421 -16.246 1.00 95.38 168 GLN A CA 1
ATOM 1323 C C . GLN A 1 168 ? 18.559 -5.392 -16.602 1.00 95.38 168 GLN A C 1
ATOM 1325 O O . GLN A 1 168 ? 18.715 -6.603 -16.468 1.00 95.38 168 GLN A O 1
ATOM 1330 N N . ASP A 1 169 ? 17.431 -4.876 -17.087 1.00 95.25 169 ASP A N 1
ATOM 1331 C CA . ASP A 1 169 ? 16.309 -5.654 -17.625 1.00 95.25 169 ASP A CA 1
ATOM 1332 C C . ASP A 1 169 ? 16.537 -6.151 -19.068 1.00 95.25 169 ASP A C 1
ATOM 1334 O O . ASP A 1 169 ? 15.741 -6.933 -19.588 1.00 95.25 169 ASP A O 1
ATOM 1338 N N . GLY A 1 170 ? 17.630 -5.743 -19.721 1.00 94.75 170 GLY A N 1
ATOM 1339 C CA . GLY A 1 170 ? 17.941 -6.047 -21.120 1.00 94.75 170 GLY A CA 1
ATOM 1340 C C . GLY A 1 170 ? 17.331 -5.073 -22.133 1.00 94.75 170 GLY A C 1
ATOM 1341 O O . GLY A 1 170 ? 17.227 -5.424 -23.314 1.00 94.75 170 GLY A O 1
ATOM 1342 N N . GLY A 1 171 ? 16.891 -3.896 -21.682 1.00 92.81 171 GLY A N 1
ATOM 1343 C CA . GLY A 1 171 ? 16.325 -2.840 -22.521 1.00 92.81 171 GLY A CA 1
ATOM 1344 C C . GLY A 1 171 ? 14.835 -2.602 -22.269 1.00 92.81 171 GLY A C 1
ATOM 1345 O O . GLY A 1 171 ? 14.108 -3.478 -21.798 1.00 92.81 171 GLY A O 1
ATOM 1346 N N . ASN A 1 172 ? 14.360 -1.402 -22.608 1.00 92.56 172 ASN A N 1
ATOM 1347 C CA . ASN A 1 172 ? 12.981 -1.000 -22.335 1.00 92.56 172 ASN A CA 1
ATOM 1348 C C . ASN A 1 172 ? 11.955 -1.971 -22.952 1.00 92.56 172 ASN A C 1
ATOM 1350 O O . ASN A 1 172 ? 12.067 -2.375 -24.109 1.00 92.56 172 ASN A O 1
ATOM 1354 N N . GLY A 1 173 ? 10.942 -2.340 -22.165 1.00 90.94 173 GLY A N 1
ATOM 1355 C CA . GLY A 1 173 ? 9.898 -3.293 -22.551 1.00 90.94 173 GLY A CA 1
ATOM 1356 C C . GLY A 1 173 ? 10.268 -4.770 -22.371 1.00 90.94 173 GLY A C 1
ATOM 1357 O O . GLY A 1 173 ? 9.397 -5.634 -22.534 1.00 90.94 173 GLY A O 1
ATOM 1358 N N . ARG A 1 174 ? 11.516 -5.091 -21.997 1.00 96.12 174 ARG A N 1
ATOM 1359 C CA . ARG A 1 174 ? 11.873 -6.448 -21.570 1.00 96.12 174 ARG A CA 1
ATOM 1360 C C . ARG A 1 174 ? 11.179 -6.801 -20.263 1.00 96.12 174 ARG A C 1
ATOM 1362 O O . ARG A 1 174 ? 10.844 -5.947 -19.444 1.00 96.12 174 ARG A O 1
ATOM 1369 N N . ARG A 1 175 ? 10.901 -8.095 -20.114 1.00 97.25 175 ARG A N 1
ATOM 1370 C CA . ARG A 1 175 ? 10.012 -8.615 -19.081 1.00 97.25 175 ARG A CA 1
ATOM 1371 C C . ARG A 1 175 ? 10.797 -9.344 -18.008 1.00 97.25 175 ARG A C 1
ATOM 1373 O O . ARG A 1 175 ? 11.814 -9.978 -18.279 1.00 97.25 175 ARG A O 1
ATOM 1380 N N . GLY A 1 176 ? 10.267 -9.280 -16.799 1.00 97.75 176 GLY A N 1
ATOM 1381 C CA . GLY A 1 176 ? 10.735 -10.044 -15.659 1.00 97.75 176 GLY A CA 1
ATOM 1382 C C . GLY A 1 176 ? 9.578 -10.606 -14.853 1.00 97.75 176 GLY A C 1
ATOM 1383 O O . GLY A 1 176 ? 8.400 -10.322 -15.097 1.00 97.75 176 GLY A O 1
ATOM 1384 N N . LYS A 1 177 ? 9.913 -11.462 -13.898 1.00 98.44 177 LYS A N 1
ATOM 1385 C CA . LYS A 1 177 ? 8.991 -12.018 -12.915 1.00 98.44 177 LYS A CA 1
ATOM 1386 C C . LYS A 1 177 ? 9.421 -11.558 -11.530 1.00 98.44 177 LYS A C 1
ATOM 1388 O O . LYS A 1 177 ? 10.561 -11.784 -11.134 1.00 98.44 177 LYS A O 1
ATOM 1393 N N . VAL A 1 178 ? 8.492 -10.974 -10.783 1.00 98.50 178 VAL A N 1
ATOM 1394 C CA . VAL A 1 178 ? 8.693 -10.705 -9.357 1.00 98.50 178 VAL A CA 1
ATOM 1395 C C . VAL A 1 178 ? 8.775 -12.042 -8.633 1.00 98.50 178 VAL A C 1
ATOM 1397 O O . VAL A 1 178 ? 7.846 -12.852 -8.716 1.00 98.50 178 VAL A O 1
ATOM 1400 N N . THR A 1 179 ? 9.872 -12.291 -7.932 1.00 98.25 179 THR A N 1
ATOM 1401 C CA . THR A 1 179 ? 10.029 -13.500 -7.118 1.00 98.25 179 THR A CA 1
ATOM 1402 C C . THR A 1 179 ? 9.524 -13.269 -5.704 1.00 98.25 179 THR A C 1
ATOM 1404 O O . THR A 1 179 ? 8.881 -14.150 -5.143 1.00 98.25 179 THR A O 1
ATOM 1407 N N . GLU A 1 180 ? 9.763 -12.080 -5.152 1.00 97.69 180 GLU A N 1
ATOM 1408 C CA . GLU A 1 180 ? 9.463 -11.757 -3.761 1.00 97.69 180 GLU A CA 1
ATOM 1409 C C . GLU A 1 180 ? 9.278 -10.245 -3.567 1.00 97.69 180 GLU A C 1
ATOM 1411 O O . GLU A 1 180 ? 9.861 -9.443 -4.301 1.00 97.69 180 GLU A O 1
ATOM 1416 N N . ILE A 1 181 ? 8.470 -9.872 -2.571 1.00 98.19 181 ILE A N 1
ATOM 1417 C CA . ILE A 1 181 ? 8.413 -8.509 -2.033 1.00 98.19 181 ILE A CA 1
ATOM 1418 C C . ILE A 1 181 ? 9.318 -8.451 -0.813 1.00 98.19 181 ILE A C 1
ATOM 1420 O O . ILE A 1 181 ? 9.164 -9.252 0.105 1.00 98.19 181 ILE A O 1
ATOM 1424 N N . GLN A 1 182 ? 10.252 -7.512 -0.830 1.00 98.19 182 GLN A N 1
ATOM 1425 C CA . GLN A 1 182 ? 11.279 -7.350 0.185 1.00 98.19 182 GLN A CA 1
ATOM 1426 C C . GLN A 1 182 ? 11.276 -5.916 0.717 1.00 98.19 182 GLN A C 1
ATOM 1428 O O . GLN A 1 182 ? 10.576 -5.025 0.224 1.00 98.19 182 GLN A O 1
ATOM 1433 N N . ASP A 1 183 ? 12.088 -5.707 1.737 1.00 98.25 183 ASP A N 1
ATOM 1434 C CA . ASP A 1 183 ? 12.308 -4.409 2.343 1.00 98.25 183 ASP A CA 1
ATOM 1435 C C . ASP A 1 183 ? 13.447 -3.721 1.584 1.00 98.25 183 ASP A C 1
ATOM 1437 O O . ASP A 1 183 ? 14.525 -4.297 1.437 1.00 98.25 183 ASP A O 1
ATOM 1441 N N . TRP A 1 184 ? 13.238 -2.496 1.092 1.00 97.62 184 TRP A N 1
ATOM 1442 C CA . TRP A 1 184 ? 14.348 -1.716 0.529 1.00 97.62 184 TRP A CA 1
ATOM 1443 C C . TRP A 1 184 ? 15.361 -1.341 1.617 1.00 97.62 184 TRP A C 1
ATOM 1445 O O . TRP A 1 184 ? 16.571 -1.332 1.399 1.00 97.62 184 TRP A O 1
ATOM 1455 N N . SER A 1 185 ? 14.855 -1.041 2.813 1.00 97.31 185 SER A N 1
ATOM 1456 C CA . SER A 1 185 ? 15.641 -0.786 4.012 1.00 97.31 185 SER A CA 1
ATOM 1457 C C . SER A 1 185 ? 14.879 -1.268 5.246 1.00 97.31 185 SER A C 1
ATOM 1459 O O . SER A 1 185 ? 13.655 -1.377 5.230 1.00 97.31 185 SER A O 1
ATOM 1461 N N . ALA A 1 186 ? 15.584 -1.483 6.359 1.00 95.06 186 ALA A N 1
ATOM 1462 C CA . ALA A 1 186 ? 14.957 -1.890 7.621 1.00 95.06 186 ALA A CA 1
ATOM 1463 C C . ALA A 1 186 ? 13.910 -0.881 8.145 1.00 95.06 186 ALA A C 1
ATOM 1465 O O . ALA A 1 186 ? 13.018 -1.250 8.906 1.00 95.06 186 ALA A O 1
ATOM 1466 N N . SER A 1 187 ? 14.015 0.394 7.755 1.00 94.50 187 SER A N 1
ATOM 1467 C CA . SER A 1 187 ? 13.058 1.446 8.114 1.00 94.50 187 SER A CA 1
ATOM 1468 C C . SER A 1 187 ? 11.886 1.575 7.139 1.00 94.50 187 SER A C 1
ATOM 1470 O O . SER A 1 187 ? 10.943 2.294 7.446 1.00 94.50 187 SER A O 1
ATOM 1472 N N . SER A 1 188 ? 11.922 0.897 5.990 1.00 96.38 188 SER A N 1
ATOM 1473 C CA . SER A 1 188 ? 10.873 0.921 4.971 1.00 96.38 188 SER A CA 1
ATOM 1474 C C . SER A 1 188 ? 10.601 -0.508 4.492 1.00 96.38 188 SER A C 1
ATOM 1476 O O . SER A 1 188 ? 11.082 -0.919 3.432 1.00 96.38 188 SER A O 1
ATOM 1478 N N . PRO A 1 189 ? 9.875 -1.310 5.282 1.00 97.62 189 PRO A N 1
ATOM 1479 C CA . PRO A 1 189 ? 9.532 -2.668 4.897 1.00 97.62 189 PRO A CA 1
ATOM 1480 C C . PRO A 1 189 ? 8.485 -2.720 3.780 1.00 97.62 189 PRO A C 1
ATOM 1482 O O . PRO A 1 189 ? 7.727 -1.772 3.571 1.00 97.62 189 PRO A O 1
ATOM 1485 N N . HIS A 1 190 ? 8.441 -3.851 3.073 1.00 98.00 190 HIS A N 1
ATOM 1486 C CA . HIS A 1 190 ? 7.521 -4.146 1.965 1.00 98.00 190 HIS A CA 1
ATOM 1487 C C . HIS A 1 190 ? 7.556 -3.121 0.816 1.00 98.00 190 HIS A C 1
ATOM 1489 O O . HIS A 1 190 ? 6.545 -2.866 0.157 1.00 98.00 190 HIS A O 1
ATOM 1495 N N . SER A 1 191 ? 8.712 -2.500 0.597 1.00 98.38 191 SER A N 1
ATOM 1496 C CA . SER A 1 191 ? 8.883 -1.328 -0.269 1.00 98.38 191 SER A CA 1
ATOM 1497 C C . SER A 1 191 ? 9.692 -1.611 -1.538 1.00 98.38 191 SER A C 1
ATOM 1499 O O . SER A 1 191 ? 9.980 -0.695 -2.319 1.00 98.38 191 SER A O 1
ATOM 1501 N N . ALA A 1 192 ? 10.064 -2.875 -1.757 1.00 98.38 192 ALA A N 1
ATOM 1502 C CA . ALA A 1 192 ? 10.855 -3.324 -2.889 1.00 98.38 192 ALA A CA 1
ATOM 1503 C C . ALA A 1 192 ? 10.360 -4.660 -3.456 1.00 98.38 192 ALA A C 1
ATOM 1505 O O . ALA A 1 192 ? 9.752 -5.475 -2.764 1.00 98.38 192 ALA A O 1
ATOM 1506 N N . ALA A 1 193 ? 10.661 -4.908 -4.726 1.00 98.50 193 ALA A N 1
ATOM 1507 C CA . ALA A 1 193 ? 10.393 -6.165 -5.407 1.00 98.50 193 ALA A CA 1
ATOM 1508 C C . ALA A 1 193 ? 11.690 -6.735 -5.982 1.00 98.50 193 ALA A C 1
ATOM 1510 O O . ALA A 1 193 ? 12.395 -6.055 -6.732 1.00 98.50 193 ALA A O 1
ATOM 1511 N N . TYR A 1 194 ? 11.997 -7.989 -5.651 1.00 98.50 194 TYR A N 1
ATOM 1512 C CA . TYR A 1 194 ? 13.095 -8.715 -6.281 1.00 98.50 194 TYR A CA 1
ATOM 1513 C C . TYR A 1 194 ? 12.593 -9.318 -7.592 1.00 98.50 194 TYR A C 1
ATOM 1515 O O . TYR A 1 194 ? 11.584 -10.032 -7.612 1.00 98.50 194 TYR A O 1
ATOM 1523 N N . VAL A 1 195 ? 13.263 -9.002 -8.697 1.00 98.56 195 VAL A N 1
ATOM 1524 C CA . VAL A 1 195 ? 12.828 -9.376 -10.047 1.00 98.56 195 VAL A CA 1
ATOM 1525 C C . VAL A 1 195 ? 13.894 -10.234 -10.708 1.00 98.56 195 VAL A C 1
ATOM 1527 O O . VAL A 1 195 ? 15.068 -9.874 -10.733 1.00 98.56 195 VAL A O 1
ATOM 1530 N N . LEU A 1 196 ? 13.454 -11.357 -11.274 1.00 98.56 196 LEU A N 1
ATOM 1531 C CA . LEU A 1 196 ? 14.218 -12.172 -12.212 1.00 98.56 196 LEU A CA 1
ATOM 1532 C C . LEU A 1 196 ? 13.772 -11.817 -13.634 1.00 98.56 196 LEU A C 1
ATOM 1534 O O . LEU A 1 196 ? 12.632 -12.096 -14.015 1.00 98.56 196 LEU A O 1
ATOM 1538 N N . TRP A 1 197 ? 14.652 -11.188 -14.402 1.00 98.25 197 TRP A N 1
ATOM 1539 C CA . TRP A 1 197 ? 14.426 -10.825 -15.796 1.00 98.25 197 TRP A CA 1
ATOM 1540 C C . TRP A 1 197 ? 14.552 -12.037 -16.717 1.00 98.25 197 TRP A C 1
ATOM 1542 O O . TRP A 1 197 ? 15.294 -12.979 -16.441 1.00 98.25 197 TRP A O 1
ATOM 1552 N N . ASP A 1 198 ? 13.835 -12.010 -17.840 1.00 97.94 198 ASP A N 1
ATOM 1553 C CA . ASP A 1 198 ? 13.812 -13.120 -18.800 1.00 97.94 198 ASP A CA 1
ATOM 1554 C C . ASP A 1 198 ? 15.173 -13.343 -19.485 1.00 97.94 198 ASP A C 1
ATOM 1556 O O . ASP A 1 198 ? 15.443 -14.432 -19.983 1.00 97.94 198 ASP A O 1
ATOM 1560 N N . ASN A 1 199 ? 16.044 -12.328 -19.493 1.00 96.69 199 ASN A N 1
ATOM 1561 C CA . ASN A 1 199 ? 17.431 -12.439 -19.955 1.00 96.69 199 ASN A CA 1
ATOM 1562 C C . ASN A 1 199 ? 18.366 -13.104 -18.917 1.00 96.69 199 ASN A C 1
ATOM 1564 O O . ASN A 1 199 ? 19.562 -13.225 -19.170 1.00 96.69 199 ASN A O 1
ATOM 1568 N N . GLY A 1 200 ? 17.846 -13.506 -17.752 1.00 97.12 200 GLY A N 1
ATOM 1569 C CA . GLY A 1 200 ? 18.591 -14.132 -16.659 1.00 97.12 200 GLY A CA 1
ATOM 1570 C C . GLY A 1 200 ? 19.164 -13.157 -15.624 1.00 97.12 200 GLY A C 1
ATOM 1571 O O . GLY A 1 200 ? 19.601 -13.602 -14.560 1.00 97.12 200 GLY A O 1
ATOM 1572 N N . ALA A 1 201 ? 19.141 -11.846 -15.885 1.00 97.44 201 ALA A N 1
ATOM 1573 C CA . ALA A 1 201 ? 19.541 -10.844 -14.904 1.00 97.44 201 ALA A CA 1
ATOM 1574 C C . ALA A 1 201 ? 18.560 -10.809 -13.725 1.00 97.44 201 ALA A C 1
ATOM 1576 O O . ALA A 1 201 ? 17.386 -11.158 -13.847 1.00 97.44 201 ALA A O 1
ATOM 1577 N N . LYS A 1 202 ? 19.030 -10.373 -12.557 1.00 97.62 202 LYS A N 1
ATOM 1578 C CA . LYS A 1 202 ? 18.198 -10.268 -11.357 1.00 97.62 202 LYS A CA 1
ATOM 1579 C C . LYS A 1 202 ? 18.658 -9.124 -10.474 1.00 97.62 202 LYS A C 1
ATOM 1581 O O . LYS A 1 202 ? 19.861 -8.928 -10.315 1.00 97.62 202 LYS A O 1
ATOM 1586 N N . ASN A 1 203 ? 17.712 -8.389 -9.903 1.00 98.25 203 ASN A N 1
ATOM 1587 C CA . ASN A 1 203 ? 18.017 -7.345 -8.930 1.00 98.25 203 ASN A CA 1
ATOM 1588 C C . ASN A 1 203 ? 16.788 -6.968 -8.090 1.00 98.25 203 ASN A C 1
ATOM 1590 O O . ASN A 1 203 ? 15.679 -7.452 -8.331 1.00 98.25 203 ASN A O 1
ATOM 1594 N N . LEU A 1 204 ? 17.007 -6.096 -7.108 1.00 98.06 204 LEU A N 1
ATOM 1595 C CA . LEU A 1 204 ? 15.984 -5.502 -6.261 1.00 98.06 204 LEU A CA 1
ATOM 1596 C C . LEU A 1 204 ? 15.590 -4.113 -6.787 1.00 98.06 204 LEU A C 1
ATOM 1598 O O . LEU A 1 204 ? 16.453 -3.279 -7.053 1.00 98.06 204 LEU A O 1
ATOM 1602 N N . TYR A 1 205 ? 14.287 -3.850 -6.903 1.00 98.31 205 TYR A N 1
ATOM 1603 C CA . TYR A 1 205 ? 13.747 -2.601 -7.450 1.00 98.31 205 TYR A CA 1
ATOM 1604 C C . TYR A 1 205 ? 12.719 -1.967 -6.513 1.00 98.31 205 TYR A C 1
ATOM 1606 O O . TYR A 1 205 ? 11.975 -2.667 -5.829 1.00 98.31 205 TYR A O 1
ATOM 1614 N N . ARG A 1 206 ? 12.653 -0.632 -6.497 1.00 98.06 206 ARG A N 1
ATOM 1615 C CA . ARG A 1 206 ? 11.741 0.132 -5.629 1.00 98.06 206 ARG A CA 1
ATOM 1616 C C . ARG A 1 206 ? 10.284 -0.035 -6.058 1.00 98.06 206 ARG A C 1
ATOM 1618 O O . ARG A 1 206 ? 9.956 0.156 -7.232 1.00 98.06 206 ARG A O 1
ATOM 1625 N N . VAL A 1 207 ? 9.421 -0.345 -5.093 1.00 97.75 207 VAL A N 1
ATOM 1626 C CA . VAL A 1 207 ? 7.960 -0.416 -5.229 1.00 97.75 207 VAL A CA 1
ATOM 1627 C C . VAL A 1 207 ? 7.341 0.146 -3.947 1.00 97.75 207 VAL A C 1
ATOM 1629 O O . VAL A 1 207 ? 6.919 -0.591 -3.060 1.00 97.75 207 VAL A O 1
ATOM 1632 N N . GLY A 1 208 ? 7.329 1.473 -3.831 1.00 96.94 208 GLY A N 1
ATOM 1633 C CA . GLY A 1 208 ? 6.838 2.184 -2.647 1.00 96.94 208 GLY A CA 1
ATOM 1634 C C . GLY A 1 208 ? 7.922 2.915 -1.861 1.00 96.94 208 GLY A C 1
ATOM 1635 O O . GLY A 1 208 ? 7.621 3.944 -1.268 1.00 96.94 208 GLY A O 1
ATOM 1636 N N . PHE A 1 209 ? 9.180 2.462 -1.886 1.00 97.75 209 PHE A N 1
ATOM 1637 C CA . PHE A 1 209 ? 10.271 3.184 -1.220 1.00 97.75 209 PHE A CA 1
ATOM 1638 C C . PHE A 1 209 ? 10.381 4.619 -1.763 1.00 97.75 209 PHE A C 1
ATOM 1640 O O . PHE A 1 209 ? 10.540 4.800 -2.970 1.00 97.75 209 PHE A O 1
ATOM 1647 N N . GLU A 1 210 ? 10.248 5.621 -0.886 1.00 96.50 210 GLU A N 1
ATOM 1648 C CA . GLU A 1 210 ? 10.225 7.057 -1.235 1.00 96.50 210 GLU A CA 1
ATOM 1649 C C . GLU A 1 210 ? 9.190 7.428 -2.319 1.00 96.50 210 GLU A C 1
ATOM 1651 O O . GLU A 1 210 ? 9.380 8.371 -3.080 1.00 96.50 210 GLU A O 1
ATOM 1656 N N . GLY A 1 211 ? 8.089 6.673 -2.427 1.00 95.06 211 GLY A N 1
ATOM 1657 C CA . GLY A 1 211 ? 7.067 6.908 -3.457 1.00 95.06 211 GLY A CA 1
ATOM 1658 C C . GLY A 1 211 ? 7.461 6.441 -4.861 1.00 95.06 211 GLY A C 1
ATOM 1659 O O . GLY A 1 211 ? 6.711 6.667 -5.811 1.00 95.06 211 GLY A O 1
ATOM 1660 N N . MET A 1 212 ? 8.603 5.763 -4.999 1.00 96.50 212 MET A N 1
ATOM 1661 C CA . MET A 1 212 ? 9.164 5.359 -6.287 1.00 96.50 212 MET A CA 1
ATOM 1662 C C . MET A 1 212 ? 8.575 4.035 -6.783 1.00 96.50 212 MET A C 1
ATOM 1664 O O . MET A 1 212 ? 8.378 3.083 -6.017 1.00 96.50 212 MET A O 1
ATOM 1668 N N . VAL A 1 213 ? 8.351 3.954 -8.094 1.00 93.06 213 VAL A N 1
ATOM 1669 C CA . VAL A 1 213 ? 7.860 2.770 -8.807 1.00 93.06 213 VAL A CA 1
ATOM 1670 C C . VAL A 1 213 ? 8.805 2.451 -9.967 1.00 93.06 213 VAL A C 1
ATOM 1672 O O . VAL A 1 213 ? 8.630 2.892 -11.104 1.00 93.06 213 VAL A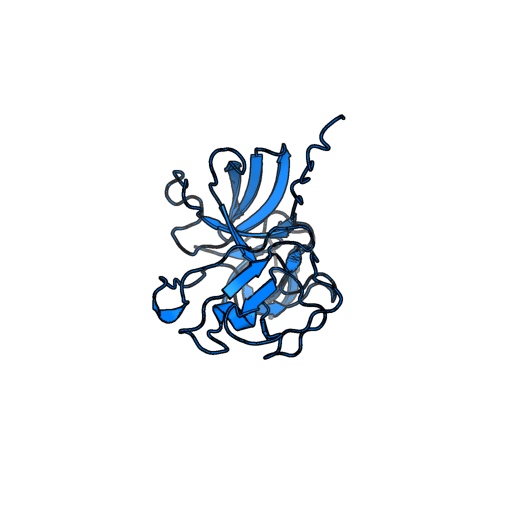 O 1
ATOM 1675 N N . SER A 1 214 ? 9.839 1.657 -9.673 1.00 90.12 214 SER A N 1
ATOM 1676 C CA . SER A 1 214 ? 10.829 1.205 -10.660 1.00 90.12 214 SER A CA 1
ATOM 1677 C C . SER A 1 214 ? 10.362 -0.021 -11.459 1.00 90.12 214 SER A C 1
ATOM 1679 O O . SER A 1 214 ? 11.029 -0.421 -12.405 1.00 90.12 214 SER A O 1
ATOM 1681 N N . SER A 1 215 ? 9.221 -0.632 -11.144 1.00 81.19 215 SER A N 1
ATOM 1682 C CA . SER A 1 215 ? 8.647 -1.733 -11.933 1.00 81.19 215 SER A CA 1
ATOM 1683 C C . SER A 1 215 ? 7.153 -1.525 -12.139 1.00 81.19 215 SER A C 1
ATOM 1685 O O . SER A 1 215 ? 6.478 -1.047 -11.236 1.00 81.19 215 SER A O 1
ATOM 1687 N N . SER A 1 216 ? 6.627 -1.918 -13.299 1.00 83.25 216 SER A N 1
ATOM 1688 C CA . SER A 1 216 ? 5.193 -1.866 -13.610 1.00 83.25 216 SER A CA 1
ATOM 1689 C C . SER A 1 216 ? 4.697 -3.233 -14.064 1.00 83.25 216 SER A C 1
ATOM 1691 O O . SER A 1 216 ? 5.342 -3.914 -14.861 1.00 83.25 216 SER A O 1
ATOM 1693 N N . LYS A 1 217 ? 3.549 -3.655 -13.539 1.00 84.50 217 LYS A N 1
ATOM 1694 C CA . LYS A 1 217 ? 2.868 -4.900 -13.883 1.00 84.50 217 LYS A CA 1
ATOM 1695 C C . LYS A 1 217 ? 2.295 -4.819 -15.294 1.00 84.50 217 LYS A C 1
ATOM 1697 O O . LYS A 1 217 ? 1.580 -3.883 -15.634 1.00 84.50 217 LYS A O 1
ATOM 1702 N N . MET A 1 218 ? 2.535 -5.867 -16.071 1.00 77.62 218 MET A N 1
ATOM 1703 C CA . MET A 1 218 ? 1.897 -6.057 -17.368 1.00 77.62 218 MET A CA 1
ATOM 1704 C C . MET A 1 218 ? 0.461 -6.563 -17.155 1.00 77.62 218 MET A C 1
ATOM 1706 O O . MET A 1 218 ? 0.260 -7.576 -16.475 1.00 77.62 218 MET A O 1
ATOM 1710 N N . THR A 1 219 ? -0.522 -5.819 -17.666 1.00 62.69 219 THR A N 1
ATOM 1711 C CA . THR A 1 219 ? -1.947 -6.197 -17.666 1.00 62.69 219 THR A CA 1
ATOM 1712 C C . THR A 1 219 ? -2.246 -7.236 -18.728 1.00 62.69 219 THR A C 1
ATOM 1714 O O . THR A 1 219 ? -1.718 -7.063 -19.850 1.00 62.69 219 THR A O 1
#

Foldseek 3Di:
DDDPDPPPPDPFLFLFKKFFDPQADPPCLLPDGQFIWGFQGAPDCQKTWTQTLQQRIDIDGDPPGHGIDGLWSLQSLFWDAPAAAPPPRDHTQRFKWKAFPPDDRHIHHSCCVLVVHDDQQTWTWIDGHNPRDTDIDGRNVPDDDDHHDHQAAFFKKFFHPQADPPCLLVDGPFIWGFHHQAAPDPSRGSFWTWTQTPVRGIDIGGRSNNNDDGIHGHD

Sequence (219 aa):
MSGSRNNRVMVEGVGARVARGPDWKWGKQDGGEGHVGTVRSFESPEEVVVVWDNGTAANYRCSGAYDLRILDSAPTGVKHDGTMCDTCRQQPIIGIRWKCAECTNYDLCTMCYHGDKHHLRHRFYRITTPGSERVLLESRRKSKKITARGIFAGARVVRGVDWQWEDQDGGNGRRGKVTEIQDWSASSPHSAAYVLWDNGAKNLYRVGFEGMVSSSKMT

Organism: Aquarana catesbeiana (NCBI:txid8400)